Protein 1SE8 (pdb70)

Radius of gyration: 18.16 Å; Cα contacts (8 Å, |Δi|>4): 532; chains: 1; bounding box: 42×55×46 Å

Secondary structure (DSSP, 8-state):
---EEEEEEEESS--EEE--TT--EEEEEEEEEEE--EEEEEEEEEEESHHHHHHHHT---TT-EEEEEEEEEEEEE--EEEEEEEE---B-SSPPPP-B-TTS-B-----EEE---EE-S--EEEE-TT--EEEEEEEEEEEEEE-TTS-EEEEEEEEEEEEETHHHH-----TT-B---EEEEEE---EEEEEE-S---PPP-

Foldseek 3Di:
DKWKKKKKKFFQFFWDWDADPVGTKIKTWGWEFAPVVTDIAIAIEIEDDPLNVVQVVVRDGGQWIDIFMFTWDWDAVVNDIAIHTYGSHGTDPDRDDWDADPVRTIIYNIIDIDIKFWWAAQWDWDADPVGKIKIKTKGWGKDWDADPVRDIDIDIHIAIEIEIHPRRVCRPGGGGWIKFAGWHWDDDPDIYIHHHGPDMDTDDD

Organism: Deinococcus radiodurans (strain ATCC 13939 / DSM 20539 / JCM 16871 / CCUG 27074 / LMG 4051 / NBRC 15346 / NCIMB 9279 / VKM B-1422 / R1) (NCBI:txid243230)

Sequence (205 aa):
RGNHVYLIGALARDPELRYTGNGAVFEATVAGEDRVRNLPWYHRVSILGKPAEWQAERNLKGGDAVVVEGTLEYRQWEKRSAVNVKALREQLGTQPELIQDAGGGVRSGANEVLVLGNVTRDPEIRYTPAGDAVLSLSIAVNENYQDRQGQRQEKVHYIDATLWRDLAENKELRKGDPVIGRLVNEGWTRNSTRVEATRVEALAR

InterPro domains:
  IPR000424 Primosome PriB/single-strand DNA-binding [PF00436] (5-107)
  IPR000424 Primosome PriB/single-strand DNA-binding [PF00436] (129-230)
  IPR000424 Primosome PriB/single-strand DNA-binding [PS50935] (5-110)
  IPR000424 Primosome PriB/single-strand DNA-binding [PS50935] (129-232)
  IPR000424 Primosome PriB/single-strand DNA-binding [cd04496] (8-109)
  IPR000424 Primosome PriB/single-strand DNA-binding [cd04496] (132-231)
  IPR011344 Single-stranded DNA-binding protein [MF_00984] (129-235)
  IPR011344 Single-stranded DNA-binding protein [PTHR10302] (3-105)
  IPR011344 Single-stranded DNA-binding protein [TIGR00621] (3-110)
  IPR011344 Single-stranded DNA-binding protein [TIGR00621] (128-301)
  IPR012340 Nucleic acid-binding, OB-fold [G3DSA:2.40.50.140] (1-116)
  IPR012340 Nucleic acid-binding, OB-fold [G3DSA:2.40.50.140] (117-233)
  IPR012340 Nucleic acid-binding, OB-fold [SSF50249] (3-129)
  IPR012340 Nucleic acid-binding, OB-fold [SSF50249] (129-301)

Solvent-accessible surface area: 12648 Å² total

Structure (mmCIF, N/CA/C/O backbone):
data_1SE8
#
_entry.id   1SE8
#
_cell.length_a   91.347
_cell.length_b   63.476
_cell.length_c   54.907
_cell.angle_alpha   90.00
_cell.angle_beta   106.27
_cell.angle_gamma   90.00
#
_symmetry.space_group_name_H-M   'C 1 2 1'
#
loop_
_entity.id
_entity.type
_entity.pdbx_description
1 polymer 'Single-strand binding protein'
2 water water
#
loop_
_atom_site.group_PDB
_atom_site.id
_atom_site.type_symbol
_atom_site.label_atom_id
_atom_site.label_alt_id
_atom_site.label_comp_id
_atom_site.label_asym_id
_atom_site.label_entity_id
_atom_site.label_seq_id
_atom_site.pdbx_PDB_ins_code
_atom_site.Cartn_x
_atom_site.Cartn_y
_atom_site.Cartn_z
_atom_site.occupancy
_atom_site.B_iso_or_equiv
_atom_site.auth_seq_id
_atom_site.auth_comp_id
_atom_site.auth_asym_id
_atom_site.auth_atom_id
_atom_site.pdbx_PDB_model_num
ATOM 1 N N . ARG A 1 3 ? 1.177 44.907 33.459 1.00 27.66 3 ARG A N 1
ATOM 2 C CA . ARG A 1 3 ? 1.697 46.293 33.671 1.00 27.53 3 ARG A CA 1
ATOM 3 C C . ARG A 1 3 ? 2.185 46.909 32.360 1.00 26.69 3 ARG A C 1
ATOM 4 O O . ARG A 1 3 ? 2.665 46.205 31.464 1.00 27.49 3 ARG A O 1
ATOM 12 N N . GLY A 1 4 ? 2.070 48.227 32.257 1.00 25.20 4 GLY A N 1
ATOM 13 C CA . GLY A 1 4 ? 2.404 48.920 31.031 1.00 22.85 4 GLY A CA 1
ATOM 14 C C . GLY A 1 4 ? 1.160 49.171 30.215 1.00 21.10 4 GLY A C 1
ATOM 15 O O . GLY A 1 4 ? 0.273 48.312 30.136 1.00 21.92 4 GLY A O 1
ATOM 24 N N . ASN A 1 6 ? -0.525 50.914 26.518 1.00 10.23 6 ASN A N 1
ATOM 25 C CA . ASN A 1 6 ? -0.220 51.219 25.128 1.00 9.40 6 ASN A CA 1
ATOM 26 C C . ASN A 1 6 ? -1.504 51.508 24.346 1.00 9.05 6 ASN A C 1
ATOM 27 O O . ASN A 1 6 ? -2.152 50.587 23.847 1.00 9.36 6 ASN A O 1
ATOM 32 N N . HIS A 1 7 ? -1.882 52.782 24.267 1.00 8.68 7 HIS A N 1
ATOM 33 C CA . HIS A 1 7 ? -3.171 53.170 23.679 1.00 8.52 7 HIS A CA 1
ATOM 34 C C . HIS A 1 7 ? -3.041 54.358 22.763 1.00 8.87 7 HIS A C 1
ATOM 35 O O . HIS A 1 7 ? -2.409 55.352 23.111 1.00 7.86 7 HIS A O 1
ATOM 42 N N . VAL A 1 8 ? -3.645 54.246 21.579 1.00 9.20 8 VAL A N 1
ATOM 43 C CA . VAL A 1 8 ? -3.756 55.358 20.645 1.00 10.62 8 VAL A CA 1
ATOM 44 C C . VAL A 1 8 ? -5.212 55.506 20.220 1.00 10.11 8 VAL A C 1
ATOM 45 O O . VAL A 1 8 ? -5.855 54.521 19.883 1.00 10.95 8 VAL A O 1
ATOM 49 N N . TYR A 1 9 ? -5.726 56.734 20.257 1.00 9.39 9 TYR A N 1
ATOM 50 C CA . TYR A 1 9 ? -7.070 57.029 19.744 1.00 9.75 9 TYR A CA 1
ATOM 51 C C . TYR A 1 9 ? -6.966 58.093 18.665 1.00 9.75 9 TYR A C 1
ATOM 52 O O . TYR A 1 9 ? -6.372 59.150 18.884 1.00 9.32 9 TYR A O 1
ATOM 61 N N . LEU A 1 10 ? -7.519 57.797 17.493 1.00 9.29 10 LEU A N 1
ATOM 62 C CA . LEU A 1 10 ? -7.473 58.726 16.373 1.00 9.08 10 LEU A CA 1
ATOM 63 C C . LEU A 1 10 ? -8.863 58.918 15.831 1.00 8.64 10 LEU A C 1
ATOM 64 O O . LEU A 1 10 ? -9.626 57.969 15.730 1.00 8.76 10 LEU A O 1
ATOM 69 N N . ILE A 1 11 ? -9.206 60.162 15.535 1.00 8.08 11 ILE A N 1
ATOM 70 C CA . ILE A 1 11 ? -10.345 60.445 14.659 1.00 8.60 11 ILE A CA 1
ATOM 71 C C . ILE A 1 11 ? -9.782 61.250 13.500 1.00 8.57 11 ILE A C 1
ATOM 72 O O . ILE A 1 11 ? -9.216 62.314 13.698 1.00 9.09 11 ILE A O 1
ATOM 77 N N . GLY A 1 12 ? -9.914 60.719 12.298 1.00 9.21 12 GLY A N 1
ATOM 78 C CA . GLY A 1 12 ? -9.353 61.353 11.118 1.00 9.03 12 GLY A CA 1
ATOM 79 C C . GLY A 1 12 ? -10.054 60.857 9.877 1.00 10.23 12 GLY A C 1
ATOM 80 O O . GLY A 1 12 ? -10.946 60.004 9.959 1.00 10.04 12 GLY A O 1
ATOM 81 N N . ALA A 1 13 ? -9.652 61.397 8.727 1.00 10.08 13 ALA A N 1
ATOM 82 C CA . ALA A 1 13 ? -10.137 60.914 7.429 1.00 10.70 13 ALA A CA 1
ATOM 83 C C . ALA A 1 13 ? -9.188 59.876 6.869 1.00 11.17 13 ALA A C 1
ATOM 84 O O . ALA A 1 13 ? -7.982 59.932 7.107 1.00 11.67 13 ALA A O 1
ATOM 86 N N . LEU A 1 14 ? -9.725 58.912 6.135 1.00 11.82 14 LEU A N 1
ATOM 87 C CA . LEU A 1 14 ? -8.873 58.043 5.348 1.00 12.92 14 LEU A CA 1
ATOM 88 C C . LEU A 1 14 ? -8.298 58.878 4.210 1.00 13.58 14 LEU A C 1
ATOM 89 O O . LEU A 1 14 ? -9.048 59.499 3.436 1.00 13.99 14 LEU A O 1
ATOM 94 N N . ALA A 1 15 ? -6.970 58.941 4.140 1.00 14.51 15 ALA A N 1
ATOM 95 C CA . ALA A 1 15 ? -6.295 59.885 3.252 1.00 15.29 15 ALA A CA 1
ATOM 96 C C . ALA A 1 15 ? -6.476 59.485 1.786 1.00 16.13 15 ALA A C 1
ATOM 97 O O . ALA A 1 15 ? -6.464 60.336 0.896 1.00 15.82 15 ALA A O 1
ATOM 99 N N . ARG A 1 16 ? -6.636 58.181 1.567 1.00 16.98 16 ARG A N 1
ATOM 100 C CA . ARG A 1 16 ? -7.011 57.610 0.277 1.00 18.52 16 ARG A CA 1
ATOM 101 C C . ARG A 1 16 ? -7.616 56.227 0.520 1.00 18.51 16 ARG A C 1
ATOM 102 O O . ARG A 1 16 ? -7.706 55.778 1.667 1.00 18.18 16 ARG A O 1
ATOM 110 N N . ASP A 1 17 ? -8.045 55.556 -0.548 1.00 18.45 17 ASP A N 1
ATOM 111 C CA . ASP A 1 17 ? -8.625 54.226 -0.408 1.00 18.91 17 ASP A CA 1
ATOM 112 C C . ASP A 1 17 ? -7.648 53.300 0.318 1.00 19.00 17 ASP A C 1
ATOM 113 O O . ASP A 1 17 ? -6.468 53.237 -0.041 1.00 18.99 17 ASP A O 1
ATOM 118 N N . PRO A 1 18 ? -8.123 52.610 1.357 1.00 18.93 18 PRO A N 1
ATOM 119 C CA . PRO A 1 18 ? -7.312 51.590 2.029 1.00 19.18 18 PRO A CA 1
ATOM 120 C C . PRO A 1 18 ? -7.037 50.404 1.120 1.00 19.48 18 PRO A C 1
ATOM 121 O O . PRO A 1 18 ? -7.697 50.241 0.092 1.00 19.23 18 PRO A O 1
ATOM 125 N N . GLU A 1 19 ? -6.084 49.571 1.510 1.00 19.66 19 GLU A N 1
ATOM 126 C CA . GLU A 1 19 ? -5.729 48.410 0.718 1.00 19.97 19 GLU A CA 1
ATOM 127 C C . GLU A 1 19 ? -5.763 47.156 1.559 1.00 19.54 19 GLU A C 1
ATOM 128 O O . GLU A 1 19 ? -5.271 47.143 2.691 1.00 19.17 19 GLU A O 1
ATOM 134 N N . LEU A 1 20 ? -6.341 46.097 0.997 1.00 19.03 20 LEU A N 1
ATOM 135 C CA . LEU A 1 20 ? -6.175 44.769 1.553 1.00 18.90 20 LEU A CA 1
ATOM 136 C C . LEU A 1 20 ? -5.157 43.990 0.725 1.00 19.11 20 LEU A C 1
ATOM 137 O O . LEU A 1 20 ? -5.337 43.813 -0.480 1.00 18.85 20 LEU A O 1
ATOM 142 N N . ARG A 1 21 ? -4.083 43.551 1.382 1.00 19.23 21 ARG A N 1
ATOM 143 C CA . ARG A 1 21 ? -3.070 42.706 0.756 1.00 19.60 21 ARG A CA 1
ATOM 144 C C . ARG A 1 21 ? -2.703 41.554 1.683 1.00 19.93 21 ARG A C 1
ATOM 145 O O . ARG A 1 21 ? -3.347 41.346 2.716 1.00 19.53 21 ARG A O 1
ATOM 153 N N . TYR A 1 22 ? -1.674 40.804 1.299 1.00 20.14 22 TYR A N 1
ATOM 154 C CA . TYR A 1 22 ? -1.216 39.658 2.071 1.00 20.83 22 TYR A CA 1
ATOM 155 C C . TYR A 1 22 ? 0.297 39.680 2.253 1.00 21.46 22 TYR A C 1
ATOM 156 O O . TYR A 1 22 ? 1.027 40.256 1.433 1.00 21.46 22 TYR A O 1
ATOM 165 N N . THR A 1 23 ? 0.758 39.078 3.348 1.00 22.13 23 THR A N 1
ATOM 166 C CA . THR A 1 23 ? 2.182 38.865 3.580 1.00 23.14 23 THR A CA 1
ATOM 167 C C . THR A 1 23 ? 2.671 37.697 2.735 1.00 23.65 23 THR A C 1
ATOM 168 O O . THR A 1 23 ? 1.867 36.956 2.163 1.00 23.55 23 THR A O 1
ATOM 172 N N . GLY A 1 24 ? 3.991 37.520 2.681 1.00 24.42 24 GLY A N 1
ATOM 173 C CA . GLY A 1 24 ? 4.589 36.368 2.024 1.00 25.56 24 GLY A CA 1
ATOM 174 C C . GLY A 1 24 ? 4.112 35.047 2.602 1.00 26.42 24 GLY A C 1
ATOM 175 O O . GLY A 1 24 ? 4.127 34.022 1.914 1.00 26.76 24 GLY A O 1
ATOM 176 N N . ASN A 1 25 ? 3.684 35.080 3.866 1.00 27.07 25 ASN A N 1
ATOM 177 C CA . ASN A 1 25 ? 3.185 33.895 4.567 1.00 27.79 25 ASN A CA 1
ATOM 178 C C . ASN A 1 25 ? 1.680 33.664 4.387 1.00 27.32 25 ASN A C 1
ATOM 179 O O . ASN A 1 25 ? 1.128 32.690 4.909 1.00 27.33 25 ASN A O 1
ATOM 184 N N . GLY A 1 26 ? 1.027 34.561 3.649 1.00 26.66 26 GLY A N 1
ATOM 185 C CA . GLY A 1 26 ? -0.390 34.434 3.343 1.00 25.89 26 GLY A CA 1
ATOM 186 C C . GLY A 1 26 ? -1.326 35.118 4.329 1.00 25.55 26 GLY A C 1
ATOM 187 O O . GLY A 1 26 ? -2.544 35.022 4.189 1.00 25.30 26 GLY A O 1
ATOM 196 N N . ALA A 1 28 ? -3.437 38.057 5.925 1.00 22.83 28 ALA A N 1
ATOM 197 C CA . ALA A 1 28 ? -4.103 39.279 5.459 1.00 21.86 28 ALA A CA 1
ATOM 198 C C . ALA A 1 28 ? -3.615 40.507 6.202 1.00 21.09 28 ALA A C 1
ATOM 199 O O . ALA A 1 28 ? -3.460 40.485 7.416 1.00 20.77 28 ALA A O 1
ATOM 201 N N . VAL A 1 29 ? -3.363 41.579 5.455 1.00 19.94 29 VAL A N 1
ATOM 202 C CA . VAL A 1 29 ? -2.990 42.857 6.045 1.00 18.99 29 VAL A CA 1
ATOM 203 C C . VAL A 1 29 ? -3.808 43.968 5.404 1.00 18.32 29 VAL A C 1
ATOM 204 O O . VAL A 1 29 ? -3.733 44.191 4.187 1.00 17.66 29 VAL A O 1
ATOM 208 N N . PHE A 1 30 ? -4.609 44.636 6.231 1.00 17.07 30 PHE A N 1
ATOM 209 C CA . PHE A 1 30 ? -5.377 45.798 5.821 1.00 16.31 30 PHE A CA 1
ATOM 210 C C . PHE A 1 30 ? -4.604 47.053 6.242 1.00 16.50 30 PHE A C 1
ATOM 211 O O . PHE A 1 30 ? -4.189 47.181 7.405 1.00 15.53 30 PHE A O 1
ATOM 219 N N . GLU A 1 31 ? -4.362 47.945 5.281 1.00 16.17 31 GLU A N 1
ATOM 220 C CA . GLU A 1 31 ? -3.593 49.159 5.535 1.00 17.31 31 GLU A CA 1
ATOM 221 C C . GLU A 1 31 ? -4.349 50.391 5.087 1.00 16.76 31 GLU A C 1
ATOM 222 O O . GLU A 1 31 ? -4.821 50.468 3.948 1.00 16.60 31 GLU A O 1
ATOM 228 N N . ALA A 1 32 ? -4.474 51.350 5.998 1.00 16.61 32 ALA A N 1
ATOM 229 C CA . ALA A 1 32 ? -5.128 52.617 5.707 1.00 16.09 32 ALA A CA 1
ATOM 230 C C . ALA A 1 32 ? -4.312 53.764 6.289 1.00 16.06 32 ALA A C 1
ATOM 231 O O . ALA A 1 32 ? -3.632 53.600 7.297 1.00 17.37 32 ALA A O 1
ATOM 233 N N . THR A 1 33 ? -4.364 54.920 5.655 1.00 15.07 33 THR A N 1
ATOM 234 C CA . THR A 1 33 ? -3.755 56.099 6.245 1.00 14.37 33 THR A CA 1
ATOM 235 C C . THR A 1 33 ? -4.837 56.983 6.819 1.00 13.95 33 THR A C 1
ATOM 236 O O . THR A 1 33 ? -5.748 57.393 6.115 1.00 14.31 33 THR A O 1
ATOM 240 N N . VAL A 1 34 ? -4.745 57.247 8.115 1.00 12.53 34 VAL A N 1
ATOM 241 C CA . VAL A 1 34 ? -5.711 58.118 8.784 1.00 11.24 34 VAL A CA 1
ATOM 242 C C . VAL A 1 34 ? -5.049 59.474 8.994 1.00 11.10 34 VAL A C 1
ATOM 243 O O . VAL A 1 34 ? -3.927 59.549 9.472 1.00 11.68 34 VAL A O 1
ATOM 247 N N . ALA A 1 35 ? -5.758 60.543 8.647 1.00 10.86 35 ALA A N 1
ATOM 248 C CA . ALA A 1 35 ? -5.151 61.857 8.576 1.00 10.72 35 ALA A CA 1
ATOM 249 C C . ALA A 1 35 ? -6.038 62.944 9.128 1.00 11.20 35 ALA A C 1
ATOM 250 O O . ALA A 1 35 ? -7.236 62.977 8.875 1.00 10.15 35 ALA A O 1
ATOM 252 N N . GLY A 1 36 ? -5.431 63.849 9.872 1.00 11.49 36 GLY A N 1
ATOM 253 C CA . GLY A 1 36 ? -6.178 64.912 10.495 1.00 13.26 36 GLY A CA 1
ATOM 254 C C . GLY A 1 36 ? -5.325 66.102 10.817 1.00 15.00 36 GLY A C 1
ATOM 255 O O . GLY A 1 36 ? -4.125 66.112 10.547 1.00 14.28 36 GLY A O 1
ATOM 256 N N . GLU A 1 37 ? -5.975 67.130 11.348 1.00 16.71 37 GLU A N 1
ATOM 257 C CA . GLU A 1 37 ? -5.303 68.193 12.052 1.00 19.19 37 GLU A CA 1
ATOM 258 C C . GLU A 1 37 ? -6.171 68.590 13.237 1.00 21.18 37 GLU A C 1
ATOM 259 O O . GLU A 1 37 ? -7.393 68.716 13.112 1.00 20.90 37 GLU A O 1
ATOM 265 N N . ASP A 1 38 ? -5.546 68.744 14.387 1.00 23.76 38 ASP A N 1
ATOM 266 C CA . ASP A 1 38 ? -6.262 69.194 15.580 1.00 26.63 38 ASP A CA 1
ATOM 267 C C . ASP A 1 38 ? -5.819 70.601 15.972 1.00 28.45 38 ASP A C 1
ATOM 268 O O . ASP A 1 38 ? -4.650 70.974 15.776 1.00 28.57 38 ASP A O 1
ATOM 273 N N . ARG A 1 39 ? -6.760 71.386 16.496 1.00 30.65 39 ARG A N 1
ATOM 274 C CA . ARG A 1 39 ? -6.432 72.685 17.086 1.00 32.70 39 ARG A CA 1
ATOM 275 C C . ARG A 1 39 ? -5.802 72.477 18.462 1.00 33.57 39 ARG A C 1
ATOM 276 O O . ARG A 1 39 ? -6.499 72.200 19.440 1.00 34.06 39 ARG A O 1
ATOM 284 N N . VAL A 1 40 ? -4.472 72.549 18.508 1.00 34.63 40 VAL A N 1
ATOM 285 C CA . VAL A 1 40 ? -3.704 72.390 19.747 1.00 35.45 40 VAL A CA 1
ATOM 286 C C . VAL A 1 40 ? -2.244 72.760 19.506 1.00 35.73 40 VAL A C 1
ATOM 287 O O . VAL A 1 40 ? -1.844 73.044 18.371 1.00 35.90 40 VAL A O 1
ATOM 291 N N . ARG A 1 48 ? -1.671 76.434 16.594 1.00 31.62 48 ARG A N 1
ATOM 292 C CA . ARG A 1 48 ? -1.765 76.245 15.147 1.00 31.60 48 ARG A CA 1
ATOM 293 C C . ARG A 1 48 ? -2.482 74.941 14.800 1.00 31.05 48 ARG A C 1
ATOM 294 O O . ARG A 1 48 ? -2.618 74.050 15.645 1.00 31.15 48 ARG A O 1
ATOM 302 N N . ASN A 1 49 ? -2.946 74.844 13.553 1.00 30.27 49 ASN A N 1
ATOM 303 C CA . ASN A 1 49 ? -3.495 73.604 13.015 1.00 29.42 49 ASN A CA 1
ATOM 304 C C . ASN A 1 49 ? -2.380 72.683 12.529 1.00 28.39 49 ASN A C 1
ATOM 305 O O . ASN A 1 49 ? -1.812 72.896 11.456 1.00 28.64 49 ASN A O 1
ATOM 310 N N . LEU A 1 50 ? -2.076 71.657 13.318 1.00 26.98 50 LEU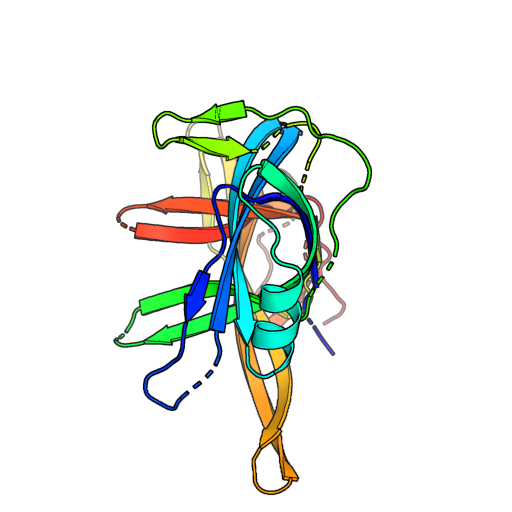 A N 1
ATOM 311 C CA . LEU A 1 50 ? -0.958 70.767 13.027 1.00 25.58 50 LEU A CA 1
ATOM 312 C C . LEU A 1 50 ? -1.447 69.470 12.381 1.00 23.59 50 LEU A C 1
ATOM 313 O O . LEU A 1 50 ? -2.203 68.718 13.001 1.00 23.47 50 LEU A O 1
ATOM 318 N N . PRO A 1 51 ? -1.031 69.223 11.136 1.00 21.50 51 PRO A N 1
ATOM 319 C CA . PRO A 1 51 ? -1.472 68.038 10.396 1.00 19.56 51 PRO A CA 1
ATOM 320 C C . PRO A 1 51 ? -0.727 66.785 10.816 1.00 17.68 51 PRO A C 1
ATOM 321 O O . PRO A 1 51 ? 0.432 66.857 11.247 1.00 17.43 51 PRO A O 1
ATOM 325 N N . TRP A 1 52 ? -1.396 65.645 10.694 1.00 15.53 52 TRP A N 1
ATOM 326 C CA . TRP A 1 52 ? -0.766 64.347 10.897 1.00 13.85 52 TRP A CA 1
ATOM 327 C C . TRP A 1 52 ? -1.368 63.328 9.959 1.00 13.50 52 TRP A C 1
ATOM 328 O O . TRP A 1 52 ? -2.533 63.428 9.586 1.00 12.59 52 TRP A O 1
ATOM 339 N N . TYR A 1 53 ? -0.553 62.348 9.590 1.00 12.79 53 TYR A N 1
ATOM 340 C CA . TYR A 1 53 ? -0.952 61.255 8.723 1.00 13.22 53 TYR A CA 1
ATOM 341 C C . TYR A 1 53 ? -0.288 60.004 9.286 1.00 13.32 53 TYR A C 1
ATOM 342 O O . TYR A 1 53 ? 0.951 59.939 9.383 1.00 13.98 53 TYR A O 1
ATOM 351 N N . HIS A 1 54 ? -1.092 59.022 9.668 1.00 13.30 54 HIS A N 1
ATOM 352 C CA . HIS A 1 54 ? -0.560 57.788 10.248 1.00 13.35 54 HIS A CA 1
ATOM 353 C C . HIS A 1 54 ? -1.090 56.566 9.557 1.00 14.03 54 HIS A C 1
ATOM 354 O O . HIS A 1 54 ? -2.283 56.435 9.345 1.00 13.52 54 HIS A O 1
ATOM 361 N N . ARG A 1 55 ? -0.180 55.664 9.210 1.00 15.87 55 ARG A N 1
ATOM 362 C CA . ARG A 1 55 ? -0.549 54.379 8.643 1.00 17.17 55 ARG A CA 1
ATOM 363 C C . ARG A 1 55 ? -1.092 53.492 9.751 1.00 17.01 55 ARG A C 1
ATOM 364 O O . ARG A 1 55 ? -0.469 53.348 10.809 1.00 17.69 55 ARG A O 1
ATOM 372 N N . VAL A 1 56 ? -2.263 52.914 9.522 1.00 16.30 56 VAL A N 1
ATOM 373 C CA . VAL A 1 56 ? -2.870 52.014 10.501 1.00 16.20 56 VAL A CA 1
ATOM 374 C C . VAL A 1 56 ? -2.994 50.648 9.852 1.00 16.41 56 VAL A C 1
ATOM 375 O O . VAL A 1 56 ? -3.404 50.547 8.691 1.00 16.50 56 VAL A O 1
ATOM 379 N N . SER A 1 57 ? -2.610 49.608 10.581 1.00 15.59 57 SER A N 1
ATOM 380 C CA . SER A 1 57 ? -2.660 48.252 10.047 1.00 16.20 57 SER A CA 1
ATOM 381 C C . SER A 1 57 ? -3.551 47.368 10.897 1.00 15.77 57 SER A C 1
ATOM 382 O O . SER A 1 57 ? -3.592 47.498 12.125 1.00 15.51 57 SER A O 1
ATOM 385 N N . ILE A 1 58 ? -4.273 46.483 10.225 1.00 15.48 58 ILE A N 1
ATOM 386 C CA . ILE A 1 58 ? -5.035 45.424 10.858 1.00 16.23 58 ILE A CA 1
ATOM 387 C C . ILE A 1 58 ? -4.603 44.102 10.209 1.00 16.94 58 ILE A C 1
ATOM 388 O O . ILE A 1 58 ? -4.419 44.035 8.984 1.00 16.82 58 ILE A O 1
ATOM 393 N N . LEU A 1 59 ? -4.434 43.063 11.026 1.00 17.95 59 LEU A N 1
ATOM 394 C CA . LEU A 1 59 ? -3.906 41.780 10.550 1.00 19.14 59 LEU A CA 1
ATOM 395 C C . LEU A 1 59 ? -4.893 40.626 10.696 1.00 19.24 59 LEU A C 1
ATOM 396 O O . LEU A 1 59 ? -5.734 40.622 11.596 1.00 19.45 59 LEU A O 1
ATOM 401 N N . GLY A 1 60 ? -4.774 39.646 9.802 1.00 19.32 60 GLY A N 1
ATOM 402 C CA . GLY A 1 60 ? -5.516 38.402 9.914 1.00 19.40 60 GLY A CA 1
ATOM 403 C C . GLY A 1 60 ? -6.962 38.530 9.487 1.00 19.59 60 GLY A C 1
ATOM 404 O O . GLY A 1 60 ? -7.294 39.357 8.645 1.00 19.42 60 GLY A O 1
ATOM 405 N N . LYS A 1 61 ? -7.827 37.701 10.071 1.00 19.51 61 LYS A N 1
ATOM 406 C CA . LYS A 1 61 ? -9.254 37.735 9.754 1.00 19.79 61 LYS A CA 1
ATOM 407 C C . LYS A 1 61 ? -9.909 39.116 9.953 1.00 19.56 61 LYS A C 1
ATOM 408 O O . LYS A 1 61 ? -10.698 39.539 9.104 1.00 19.62 61 LYS A O 1
ATOM 414 N N . PRO A 1 62 ? -9.600 39.814 11.059 1.00 19.37 62 PRO A N 1
ATOM 415 C CA . PRO A 1 62 ? -10.064 41.199 11.242 1.00 19.07 62 PRO A CA 1
ATOM 416 C C . PRO A 1 62 ? -9.751 42.118 10.054 1.00 18.71 62 PRO A C 1
ATOM 417 O O . PRO A 1 62 ? -10.553 43.008 9.757 1.00 18.65 62 PRO A O 1
ATOM 421 N N . ALA A 1 63 ? -8.620 41.894 9.383 1.00 18.42 63 ALA A N 1
ATOM 422 C CA . ALA A 1 63 ? -8.267 42.671 8.191 1.00 18.48 63 ALA A CA 1
ATOM 423 C C . ALA A 1 63 ? -9.284 42.430 7.081 1.00 18.62 63 ALA A C 1
ATOM 424 O O . ALA A 1 63 ? -9.755 43.371 6.436 1.00 18.44 63 ALA A O 1
ATOM 426 N N . GLU A 1 64 ? -9.627 41.162 6.872 1.00 18.95 64 GLU A N 1
ATOM 427 C CA . GLU A 1 64 ? -10.633 40.792 5.879 1.00 19.64 64 GLU A CA 1
ATOM 428 C C . GLU A 1 64 ? -12.005 41.361 6.237 1.00 19.81 64 GLU A C 1
ATOM 429 O O . GLU A 1 64 ? -12.691 41.907 5.376 1.00 19.76 64 GLU A O 1
ATOM 435 N N . TRP A 1 65 ? -12.383 41.250 7.515 1.00 20.37 65 TRP A N 1
ATOM 436 C CA . TRP A 1 65 ? -13.645 41.806 8.016 1.00 21.11 65 TRP A CA 1
ATOM 437 C C . TRP A 1 65 ? -13.738 43.316 7.776 1.00 20.53 65 TRP A C 1
ATOM 438 O O . TRP A 1 65 ? -14.772 43.815 7.331 1.00 20.27 65 TRP A O 1
ATOM 449 N N . GLN A 1 66 ? -12.654 44.040 8.063 1.00 20.17 66 GLN A N 1
ATOM 450 C CA . GLN A 1 66 ? -12.624 45.481 7.835 1.00 19.78 66 GLN A CA 1
ATOM 451 C C . GLN A 1 66 ? -12.737 45.816 6.351 1.00 20.17 66 GLN A C 1
ATOM 452 O O . GLN A 1 66 ? -13.502 46.703 5.962 1.00 20.02 66 GLN A O 1
ATOM 458 N N . ALA A 1 67 ? -11.972 45.104 5.528 1.00 20.05 67 ALA A N 1
ATOM 459 C CA . ALA A 1 67 ? -11.990 45.317 4.083 1.00 20.53 67 ALA A CA 1
ATOM 460 C C . ALA A 1 67 ? -13.410 45.196 3.536 1.00 20.98 67 ALA A C 1
ATOM 461 O O . ALA A 1 67 ? -13.792 45.936 2.631 1.00 20.70 67 ALA A O 1
ATOM 463 N N . GLU A 1 68 ? -14.194 44.291 4.130 1.00 21.79 68 GLU A N 1
ATOM 464 C CA . GLU A 1 68 ? -15.580 44.053 3.727 1.00 23.07 68 GLU A CA 1
ATOM 465 C C . GLU A 1 68 ? -16.484 45.264 3.966 1.00 23.17 68 GLU A C 1
ATOM 466 O O . GLU A 1 68 ? -17.478 45.449 3.263 1.00 22.87 68 GLU A O 1
ATOM 472 N N . ARG A 1 69 ? -16.121 46.091 4.945 1.00 23.21 69 ARG A N 1
ATOM 473 C CA . ARG A 1 69 ? -16.850 47.327 5.232 1.00 23.68 69 ARG A CA 1
ATOM 474 C C . ARG A 1 69 ? -16.676 48.369 4.119 1.00 23.40 69 ARG A C 1
ATOM 475 O O . ARG A 1 69 ? -17.422 49.349 4.056 1.00 23.67 69 ARG A O 1
ATOM 483 N N . ASN A 1 70 ? -15.679 48.145 3.260 1.00 23.02 70 ASN A N 1
ATOM 484 C CA . ASN A 1 70 ? -15.463 48.928 2.034 1.00 23.12 70 ASN A CA 1
ATOM 485 C C . ASN A 1 70 ? -15.372 50.450 2.217 1.00 22.54 70 ASN A C 1
ATOM 486 O O . ASN A 1 70 ? -15.845 51.218 1.368 1.00 22.55 70 ASN A O 1
ATOM 491 N N . LEU A 1 71 ? -14.733 50.883 3.301 1.00 21.60 71 LEU A N 1
ATOM 492 C CA . LEU A 1 71 ? -14.484 52.306 3.511 1.00 20.85 71 LEU A CA 1
ATOM 493 C C . LEU A 1 71 ? -13.551 52.847 2.436 1.00 20.56 71 LEU A C 1
ATOM 494 O O . LEU A 1 71 ? -12.707 52.120 1.903 1.00 20.65 71 LEU A O 1
ATOM 499 N N . LYS A 1 72 ? -13.731 54.117 2.096 1.00 20.00 72 LYS A N 1
ATOM 500 C CA . LYS A 1 72 ? -13.000 54.728 0.991 1.00 19.28 72 LYS A CA 1
ATOM 501 C C . LYS A 1 72 ? -12.290 55.974 1.466 1.00 18.46 72 LYS A C 1
ATOM 502 O O . LYS A 1 72 ? -12.594 56.495 2.542 1.00 17.37 72 LYS A O 1
ATOM 508 N N . GLY A 1 73 ? -11.347 56.458 0.656 1.00 17.40 73 GLY A N 1
ATOM 509 C CA . GLY A 1 73 ? -10.703 57.733 0.906 1.00 16.56 73 GLY A CA 1
ATOM 510 C C . GLY A 1 73 ? -11.727 58.838 1.093 1.00 16.17 73 GLY A C 1
ATOM 511 O O . GLY A 1 73 ? -12.704 58.926 0.337 1.00 15.53 73 GLY A O 1
ATOM 512 N N . GLY A 1 74 ? -11.506 59.676 2.098 1.00 15.30 74 GLY A N 1
ATOM 513 C CA . GLY A 1 74 ? -12.436 60.744 2.420 1.00 15.26 74 GLY A CA 1
ATOM 514 C C . GLY A 1 74 ? -13.397 60.404 3.547 1.00 14.78 74 GLY A C 1
ATOM 515 O O . GLY A 1 74 ? -14.003 61.301 4.133 1.00 14.36 74 GLY A O 1
ATOM 516 N N . ASP A 1 75 ? -13.558 59.109 3.835 1.00 14.58 75 ASP A N 1
ATOM 517 C CA . ASP A 1 75 ? -14.408 58.677 4.948 1.00 14.46 75 ASP A CA 1
ATOM 518 C C . ASP A 1 75 ? -13.734 59.021 6.267 1.00 14.27 75 ASP A C 1
ATOM 519 O O . ASP A 1 75 ? -12.525 58.849 6.407 1.00 13.87 75 ASP A O 1
ATOM 524 N N . ALA A 1 76 ? -14.513 59.533 7.220 1.00 13.71 76 ALA A N 1
ATOM 525 C CA . ALA A 1 76 ? -14.006 59.820 8.553 1.00 13.18 76 ALA A CA 1
ATOM 526 C C . ALA A 1 76 ? -14.187 58.587 9.419 1.00 12.88 76 ALA A C 1
ATOM 527 O O . ALA A 1 76 ? -15.221 57.907 9.346 1.00 12.14 76 ALA A O 1
ATOM 529 N N . VAL A 1 77 ? -13.179 58.297 10.234 1.00 12.62 77 VAL A N 1
ATOM 530 C CA . VAL A 1 77 ? -13.202 57.111 11.081 1.00 12.79 77 VAL A CA 1
ATOM 531 C C . VAL A 1 77 ? -12.735 57.435 12.479 1.00 13.28 77 VAL A C 1
ATOM 532 O O . VAL A 1 77 ? -11.991 58.397 12.694 1.00 12.45 77 VAL A O 1
ATOM 536 N N . VAL A 1 78 ? -13.181 56.632 13.440 1.00 13.41 78 VAL A N 1
ATOM 537 C CA . VAL A 1 78 ? -12.512 56.566 14.726 1.00 13.70 78 VAL A CA 1
ATOM 538 C C . VAL A 1 78 ? -11.754 55.249 14.821 1.00 13.66 78 VAL A C 1
ATOM 539 O O . VAL A 1 78 ? -12.262 54.194 14.421 1.00 13.23 78 VAL A O 1
ATOM 543 N N . VAL A 1 79 ? -10.525 55.323 15.327 1.00 13.59 79 VAL A N 1
ATOM 544 C CA . VAL A 1 79 ? -9.664 54.145 15.433 1.00 14.16 79 VAL A CA 1
ATOM 545 C C . VAL A 1 79 ? -9.119 54.081 16.838 1.00 13.23 79 VAL A C 1
ATOM 546 O O . VAL A 1 79 ? -8.596 55.078 17.360 1.00 13.00 79 VAL A O 1
ATOM 550 N N . GLU A 1 80 ? -9.272 52.920 17.471 1.00 12.79 80 GLU A N 1
ATOM 551 C CA . GLU A 1 80 ? -8.578 52.640 18.708 1.00 12.92 80 GLU A CA 1
ATOM 552 C C . GLU A 1 80 ? -7.463 51.632 18.376 1.00 12.51 80 GLU A C 1
ATOM 553 O O . GLU A 1 80 ? -7.697 50.638 17.698 1.00 12.95 80 GLU A O 1
ATOM 559 N N . GLY A 1 81 ? -6.257 51.913 18.828 1.00 11.80 81 GLY A N 1
ATOM 560 C CA . GLY A 1 81 ? -5.123 51.097 18.440 1.00 11.99 81 GLY A CA 1
ATOM 561 C C . GLY A 1 81 ? -4.030 51.056 19.467 1.00 11.19 81 GLY A C 1
ATOM 562 O O . GLY A 1 81 ? -4.210 51.526 20.595 1.00 10.82 81 GLY A O 1
ATOM 563 N N . THR A 1 82 ? -2.913 50.454 19.075 1.00 11.34 82 THR A N 1
ATOM 564 C CA . THR A 1 82 ? -1.721 50.374 19.922 1.00 11.01 82 THR A CA 1
ATOM 565 C C . THR A 1 82 ? -0.531 50.768 19.060 1.00 11.08 82 THR A C 1
ATOM 566 O O . THR A 1 82 ? -0.596 50.704 17.823 1.00 10.40 82 THR A O 1
ATOM 570 N N . LEU A 1 83 ? 0.552 51.180 19.703 1.00 10.75 83 LEU A N 1
ATOM 571 C CA . LEU A 1 83 ? 1.789 51.434 18.977 1.00 11.53 83 LEU A CA 1
ATOM 572 C C . LEU A 1 83 ? 2.578 50.140 18.845 1.00 12.91 83 LEU A C 1
ATOM 573 O O . LEU A 1 83 ? 2.825 49.453 19.836 1.00 13.37 83 LEU A O 1
ATOM 578 N N . GLU A 1 84 ? 2.946 49.808 17.608 1.00 13.42 84 GLU A N 1
ATOM 579 C CA . GLU A 1 84 ? 3.666 48.577 17.317 1.00 15.72 84 GLU A CA 1
ATOM 580 C C . GLU A 1 84 ? 5.068 48.910 16.851 1.00 15.63 84 GLU A C 1
ATOM 581 O O . GLU A 1 84 ? 5.244 49.604 15.853 1.00 15.64 84 GLU A O 1
ATOM 587 N N . TYR A 1 85 ? 6.058 48.395 17.573 1.00 15.88 85 TYR A N 1
ATOM 588 C CA . TYR A 1 85 ? 7.463 48.561 17.214 1.00 16.25 85 TYR A CA 1
ATOM 589 C C . TYR A 1 85 ? 7.934 47.402 16.344 1.00 17.01 85 TYR A C 1
ATOM 590 O O . TYR A 1 85 ? 7.700 46.240 16.675 1.00 16.35 85 TYR A O 1
ATOM 599 N N . ARG A 1 86 ? 8.605 47.720 15.240 1.00 18.07 86 ARG A N 1
ATOM 600 C CA . ARG A 1 86 ? 9.235 46.687 14.417 1.00 20.21 86 ARG A CA 1
ATOM 601 C C . ARG A 1 86 ? 10.690 47.027 14.106 1.00 20.68 86 ARG A C 1
ATOM 602 O O . ARG A 1 86 ? 11.059 48.199 13.983 1.00 19.98 86 ARG A O 1
ATOM 610 N N . GLN A 1 87 ? 11.508 45.985 14.003 1.00 22.01 87 GLN A N 1
ATOM 611 C CA . GLN A 1 87 ? 12.948 46.128 13.879 1.00 23.32 87 GLN A CA 1
ATOM 612 C C . GLN A 1 87 ? 13.448 45.183 12.792 1.00 23.98 87 GLN A C 1
ATOM 613 O O . GLN A 1 87 ? 13.028 44.023 12.734 1.00 24.15 87 GLN A O 1
ATOM 619 N N . TRP A 1 88 ? 14.331 45.687 11.929 1.00 24.63 88 TRP A N 1
ATOM 620 C CA . TRP A 1 88 ? 14.917 44.879 10.852 1.00 25.53 88 TRP A CA 1
ATOM 621 C C . TRP A 1 88 ? 16.340 45.334 10.518 1.00 26.16 88 TRP A C 1
ATOM 622 O O . TRP A 1 88 ? 16.841 46.299 11.092 1.00 26.34 88 TRP A O 1
ATOM 633 N N . GLU A 1 89 ? 16.981 44.636 9.582 1.00 27.39 89 GLU A N 1
ATOM 634 C CA . GLU A 1 89 ? 18.367 44.928 9.205 1.00 28.14 89 GLU A CA 1
ATOM 635 C C . GLU A 1 89 ? 18.456 45.610 7.839 1.00 27.78 89 GLU A C 1
ATOM 636 O O . GLU A 1 89 ? 17.755 45.233 6.901 1.00 27.40 89 GLU A O 1
ATOM 642 N N . LYS A 1 95 ? 21.051 48.161 12.202 1.00 30.74 95 LYS A N 1
ATOM 643 C CA . LYS A 1 95 ? 19.622 47.840 12.170 1.00 30.36 95 LYS A CA 1
ATOM 644 C C . LYS A 1 95 ? 18.759 49.085 11.945 1.00 29.39 95 LYS A C 1
ATOM 645 O O . LYS A 1 95 ? 19.220 50.217 12.126 1.00 29.61 95 LYS A O 1
ATOM 651 N N . ARG A 1 96 ? 17.511 48.862 11.533 1.00 28.20 96 ARG A N 1
ATOM 652 C CA . ARG A 1 96 ? 16.526 49.941 11.384 1.00 26.91 96 ARG A CA 1
ATOM 653 C C . ARG A 1 96 ? 15.250 49.567 12.134 1.00 25.38 96 ARG A C 1
ATOM 654 O O . ARG A 1 96 ? 14.983 48.387 12.377 1.00 25.19 96 ARG A O 1
ATOM 662 N N . SER A 1 97 ? 14.452 50.569 12.474 1.00 23.59 97 SER A N 1
ATOM 663 C CA . SER A 1 97 ? 13.219 50.330 13.221 1.00 22.25 97 SER A CA 1
ATOM 664 C C . SER A 1 97 ? 12.135 51.329 12.852 1.00 20.85 97 SER A C 1
ATOM 665 O O . SER A 1 97 ? 12.420 52.383 12.276 1.00 20.91 97 SER A O 1
ATOM 668 N N . ALA A 1 98 ? 10.887 50.980 13.170 1.00 19.31 98 ALA A N 1
ATOM 669 C CA . ALA A 1 98 ? 9.743 51.853 12.933 1.00 18.06 98 ALA A CA 1
ATOM 670 C C . ALA A 1 98 ? 8.642 51.581 13.953 1.00 17.40 98 ALA A C 1
ATOM 671 O O . ALA A 1 98 ? 8.477 50.454 14.427 1.00 16.42 98 ALA A O 1
ATOM 673 N N . VAL A 1 99 ? 7.896 52.623 14.282 1.00 17.13 99 VAL A N 1
ATOM 674 C CA . VAL A 1 99 ? 6.699 52.470 15.101 1.00 17.06 99 VAL A CA 1
ATOM 675 C C . VAL A 1 99 ? 5.475 52.822 14.259 1.00 17.20 99 VAL A C 1
ATOM 676 O O . VAL A 1 99 ? 5.448 53.865 13.607 1.00 17.80 99 VAL A O 1
ATOM 680 N N . ASN A 1 100 ? 4.481 51.932 14.256 1.00 17.02 100 ASN A N 1
ATOM 681 C CA . ASN A 1 100 ? 3.248 52.141 13.509 1.00 17.43 100 ASN A CA 1
ATOM 682 C C . ASN A 1 100 ? 2.020 51.862 14.378 1.00 16.47 100 ASN A C 1
ATOM 683 O O . ASN A 1 100 ? 2.125 51.219 15.415 1.00 16.51 100 ASN A O 1
ATOM 688 N N . VAL A 1 101 ? 0.857 52.332 13.937 1.00 15.53 101 VAL A N 1
ATOM 689 C CA . VAL A 1 101 ? -0.387 52.056 14.650 1.00 14.12 101 VAL A CA 1
ATOM 690 C C . VAL A 1 101 ? -1.011 50.750 14.200 1.00 14.32 101 VAL A C 1
ATOM 691 O O . VAL A 1 101 ? -1.227 50.532 12.999 1.00 14.41 101 VAL A O 1
ATOM 695 N N . LYS A 1 102 ? -1.292 49.881 15.168 1.00 13.82 102 LYS A N 1
ATOM 696 C CA . LYS A 1 102 ? -2.029 48.655 14.933 1.00 14.62 102 LYS A CA 1
ATOM 697 C C . LYS A 1 102 ? -3.441 48.784 15.498 1.00 15.32 102 LYS A C 1
ATOM 698 O O . LYS A 1 102 ? -3.613 49.199 16.634 1.00 14.88 102 LYS A O 1
ATOM 704 N N . ALA A 1 103 ? -4.442 48.381 14.714 1.00 16.05 103 ALA A N 1
ATOM 705 C CA . ALA A 1 103 ? -5.833 48.338 15.197 1.00 17.18 103 ALA A CA 1
ATOM 706 C C . ALA A 1 103 ? -6.475 46.961 14.942 1.00 17.78 103 ALA A C 1
ATOM 707 O O . ALA A 1 103 ? -5.884 46.113 14.294 1.00 18.81 103 ALA A O 1
ATOM 709 N N . LEU A 1 104 ? -7.684 46.755 15.463 1.00 19.83 104 LEU A N 1
ATOM 710 C CA . LEU A 1 104 ? -8.493 45.563 15.150 1.00 20.99 104 LEU A CA 1
ATOM 711 C C . LEU A 1 104 ? -9.695 45.932 14.277 1.00 21.14 104 LEU A C 1
ATOM 712 O O . LEU A 1 104 ? -10.283 45.076 13.607 1.00 21.15 104 LEU A O 1
ATOM 717 N N . ARG A 1 105 ? -10.073 47.209 14.321 1.00 21.61 105 ARG A N 1
ATOM 718 C CA . ARG A 1 105 ? -11.170 47.748 13.516 1.00 22.39 105 ARG A CA 1
ATOM 719 C C . ARG A 1 105 ? -11.225 49.276 13.617 1.00 22.03 105 ARG A C 1
ATOM 720 O O . ARG A 1 105 ? -10.690 49.890 14.550 1.00 22.25 105 ARG A O 1
ATOM 736 N N . GLU A 1 107 ? -14.218 52.512 12.967 1.00 18.88 107 GLU A N 1
ATOM 737 C CA . GLU A 1 107 ? -15.645 52.752 12.845 1.00 17.80 107 GLU A CA 1
ATOM 738 C C . GLU A 1 107 ? -15.826 54.032 12.088 1.00 16.12 107 GLU A C 1
ATOM 739 O O . GLU A 1 107 ? -15.191 55.031 12.407 1.00 15.45 107 GLU A O 1
ATOM 745 N N . GLN A 1 108 ? -16.676 54.009 11.066 1.00 14.85 108 GLN A N 1
ATOM 746 C CA . GLN A 1 108 ? -16.950 55.213 10.289 1.00 14.19 108 GLN A CA 1
ATOM 747 C C . GLN A 1 108 ? -17.843 56.174 11.079 1.00 14.07 108 GLN A C 1
ATOM 748 O O . GLN A 1 108 ? -18.782 55.741 1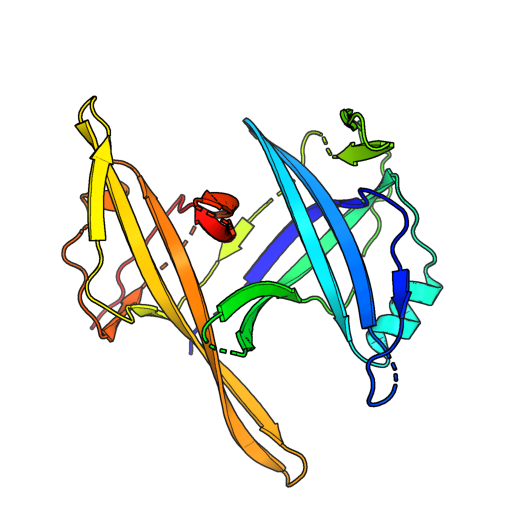1.762 1.00 13.71 108 GLN A O 1
ATOM 754 N N . LEU A 1 109 ? -17.538 57.470 10.995 1.00 14.19 109 LEU A N 1
ATOM 755 C CA . LEU A 1 109 ? -18.402 58.499 11.573 1.00 15.29 109 LEU A CA 1
ATOM 756 C C . LEU A 1 109 ? -19.648 58.647 10.718 1.00 16.42 109 LEU A C 1
ATOM 757 O O . LEU A 1 109 ? -19.612 58.385 9.514 1.00 16.38 109 LEU A O 1
ATOM 762 N N . GLY A 1 110 ? -20.737 59.081 11.346 1.00 18.04 110 GLY A N 1
ATOM 763 C CA . GLY A 1 110 ? -21.990 59.309 10.651 1.00 20.35 110 GLY A CA 1
ATOM 764 C C . GLY A 1 110 ? -22.065 60.693 10.049 1.00 22.15 110 GLY A C 1
ATOM 765 O O . GLY A 1 110 ? -22.867 60.939 9.148 1.00 23.12 110 GLY A O 1
ATOM 766 N N . THR A 1 111 ? -21.239 61.603 10.555 1.00 23.81 111 THR A N 1
ATOM 767 C CA . THR A 1 111 ? -21.176 62.964 10.035 1.00 25.43 111 THR A CA 1
ATOM 768 C C . THR A 1 111 ? -20.147 63.080 8.915 1.00 25.74 111 THR A C 1
ATOM 769 O O . THR A 1 111 ? -19.191 62.300 8.837 1.00 26.15 111 THR A O 1
ATOM 773 N N . GLN A 1 112 ? -20.354 64.064 8.051 1.00 25.88 112 GLN A N 1
ATOM 774 C CA . GLN A 1 112 ? -19.457 64.321 6.938 1.00 26.04 112 GLN A CA 1
ATOM 775 C C . GLN A 1 112 ? -18.380 65.319 7.354 1.00 25.58 112 GLN A C 1
ATOM 776 O O . GLN A 1 112 ? -18.685 66.463 7.710 1.00 25.58 112 GLN A O 1
ATOM 782 N N . PRO A 1 113 ? -17.118 64.882 7.316 1.00 25.22 113 PRO A N 1
ATOM 783 C CA . PRO A 1 113 ? -15.992 65.719 7.743 1.00 24.84 113 PRO A CA 1
ATOM 784 C C . PRO A 1 113 ? -15.726 66.865 6.789 1.00 24.27 113 PRO A C 1
ATOM 785 O O . PRO A 1 113 ? -16.047 66.779 5.603 1.00 23.97 113 PRO A O 1
ATOM 789 N N . GLU A 1 114 ? -15.148 67.936 7.315 1.00 24.03 114 GLU A N 1
ATOM 790 C CA . GLU A 1 114 ? -14.565 68.967 6.478 1.00 24.14 114 GLU A CA 1
ATOM 791 C C . GLU A 1 114 ? -13.163 68.512 6.105 1.00 23.39 114 GLU A C 1
ATOM 792 O O . GLU A 1 114 ? -12.310 68.330 6.974 1.00 23.18 114 GLU A O 1
ATOM 798 N N . LEU A 1 115 ? -12.945 68.290 4.815 1.00 22.88 115 LEU A N 1
ATOM 799 C CA . LEU A 1 115 ? -11.682 67.736 4.334 1.00 22.44 115 LEU A CA 1
ATOM 800 C C . LEU A 1 115 ? -10.784 68.804 3.748 1.00 22.40 115 LEU A C 1
ATOM 801 O O . LEU A 1 115 ? -11.262 69.774 3.151 1.00 22.26 115 LEU A O 1
ATOM 806 N N . ILE A 1 116 ? -9.481 68.616 3.924 1.00 21.90 116 ILE A N 1
ATOM 807 C CA . ILE A 1 116 ? -8.470 69.444 3.284 1.00 22.22 116 ILE A CA 1
ATOM 808 C C . ILE A 1 116 ? -7.674 68.557 2.334 1.00 22.40 116 ILE A C 1
ATOM 809 O O . ILE A 1 116 ? -7.128 67.537 2.748 1.00 21.59 116 ILE A O 1
ATOM 814 N N . GLN A 1 117 ? -7.637 68.933 1.055 1.00 22.79 117 GLN A N 1
ATOM 815 C CA . GLN A 1 117 ? -6.937 68.135 0.047 1.00 23.54 117 GLN A CA 1
ATOM 816 C C . GLN A 1 117 ? -5.490 68.587 -0.122 1.00 23.65 117 GLN A C 1
ATOM 817 O O . GLN A 1 117 ? -5.212 69.786 -0.219 1.00 23.65 117 GLN A O 1
ATOM 823 N N . ASP A 1 118 ? -4.570 67.626 -0.140 1.00 23.51 118 ASP A N 1
ATOM 824 C CA . ASP A 1 118 ? -3.179 67.919 -0.484 1.00 23.82 118 ASP A CA 1
ATOM 825 C C . ASP A 1 118 ? -2.915 67.645 -1.971 1.00 23.74 118 ASP A C 1
ATOM 826 O O . ASP A 1 118 ? -3.776 67.102 -2.674 1.00 23.43 118 ASP A O 1
ATOM 831 N N . ALA A 1 119 ? -1.724 68.022 -2.437 1.00 24.10 119 ALA A N 1
ATOM 832 C CA . ALA A 1 119 ? -1.367 67.935 -3.857 1.00 24.16 119 ALA A CA 1
ATOM 833 C C . ALA A 1 119 ? -1.328 66.499 -4.388 1.00 24.03 119 ALA A C 1
ATOM 834 O O . ALA A 1 119 ? -1.473 66.273 -5.597 1.00 24.28 119 ALA A O 1
ATOM 836 N N . GLY A 1 120 ? -1.135 65.538 -3.483 1.00 23.58 120 GLY A N 1
ATOM 837 C CA . GLY A 1 120 ? -1.085 64.132 -3.842 1.00 23.09 120 GLY A CA 1
ATOM 838 C C . GLY A 1 120 ? -2.459 63.526 -4.027 1.00 22.82 120 GLY A C 1
ATOM 839 O O . GLY A 1 120 ? -2.592 62.329 -4.311 1.00 23.02 120 GLY A O 1
ATOM 840 N N . GLY A 1 121 ? -3.488 64.352 -3.862 1.00 22.02 121 GLY A N 1
ATOM 841 C CA . GLY A 1 121 ? -4.855 63.879 -3.887 1.00 21.28 121 GLY A CA 1
ATOM 842 C C . GLY A 1 121 ? -5.282 63.273 -2.560 1.00 20.41 121 GLY A C 1
ATOM 843 O O . GLY A 1 121 ? -6.375 62.726 -2.456 1.00 21.25 121 GLY A O 1
ATOM 844 N N . GLY A 1 122 ? -4.415 63.361 -1.551 1.00 19.54 122 GLY A N 1
ATOM 845 C CA . GLY A 1 122 ? -4.734 62.883 -0.214 1.00 18.09 122 GLY A CA 1
ATOM 846 C C . GLY A 1 122 ? -5.620 63.878 0.511 1.00 17.31 122 GLY A C 1
ATOM 847 O O . GLY A 1 122 ? -5.587 65.075 0.214 1.00 17.34 122 GLY A O 1
ATOM 848 N N . VAL A 1 123 ? -6.440 63.389 1.436 1.00 16.24 123 VAL A N 1
ATOM 849 C CA . VAL A 1 123 ? -7.296 64.275 2.225 1.00 15.66 123 VAL A CA 1
ATOM 850 C C . VAL A 1 123 ? -7.064 64.067 3.722 1.00 15.42 123 VAL A C 1
ATOM 851 O O . VAL A 1 123 ? -6.680 62.982 4.152 1.00 14.75 123 VAL A O 1
ATOM 855 N N . ARG A 1 124 ? -7.257 65.127 4.498 1.00 14.98 124 ARG A N 1
ATOM 856 C CA . ARG A 1 124 ? -7.241 65.018 5.945 1.00 14.74 124 ARG A CA 1
ATOM 857 C C . ARG A 1 124 ? -8.434 65.757 6.534 1.00 14.74 124 ARG A C 1
ATOM 858 O O . ARG A 1 124 ? -9.040 66.611 5.880 1.00 14.50 124 ARG A O 1
ATOM 874 N N . SER A 1 126 ? -10.270 68.223 9.211 1.00 13.79 126 SER A N 1
ATOM 875 C CA . SER A 1 126 ? -10.148 69.280 10.201 1.00 14.21 126 SER A CA 1
ATOM 876 C C . SER A 1 126 ? -10.951 68.869 11.445 1.00 13.58 126 SER A C 1
ATOM 877 O O . SER A 1 126 ? -11.873 68.061 11.348 1.00 13.80 126 SER A O 1
ATOM 880 N N . GLY A 1 127 ? -10.585 69.408 12.601 1.00 13.05 127 GLY A N 1
ATOM 881 C CA . GLY A 1 127 ? -11.273 69.092 13.852 1.00 12.40 127 GLY A CA 1
ATOM 882 C C . GLY A 1 127 ? -11.102 67.633 14.255 1.00 12.15 127 GLY A C 1
ATOM 883 O O . GLY A 1 127 ? -12.026 67.013 14.795 1.00 12.14 127 GLY A O 1
ATOM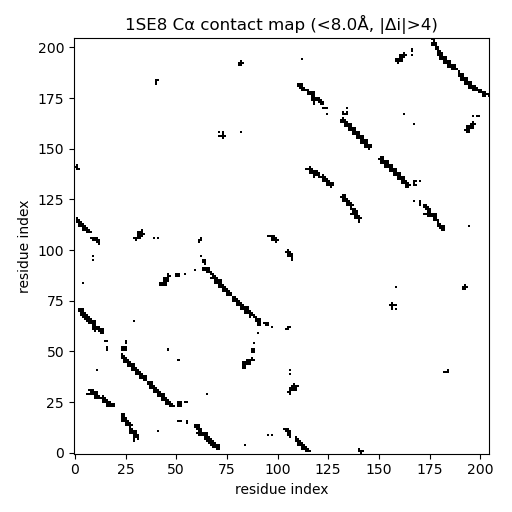 884 N N . ALA A 1 128 ? -9.914 67.100 13.984 1.00 11.12 128 ALA A N 1
ATOM 885 C CA . ALA A 1 128 ? -9.595 65.694 14.227 1.00 10.82 128 ALA A CA 1
ATOM 886 C C . ALA A 1 128 ? -9.291 65.442 15.699 1.00 10.71 128 ALA A C 1
ATOM 887 O O . ALA A 1 128 ? -9.363 66.355 16.520 1.00 10.47 128 ALA A O 1
ATOM 897 N N . ASN A 1 130 ? -6.390 63.139 18.256 1.00 10.61 130 ASN A N 1
ATOM 898 C CA . ASN A 1 130 ? -5.146 62.392 18.254 1.00 10.85 130 ASN A CA 1
ATOM 899 C C . ASN A 1 130 ? -4.640 62.336 19.682 1.00 10.69 130 ASN A C 1
ATOM 900 O O . ASN A 1 130 ? -4.189 63.351 20.224 1.00 11.07 130 ASN A O 1
ATOM 905 N N . GLU A 1 131 ? -4.786 61.172 20.313 1.00 10.35 131 GLU A N 1
ATOM 906 C CA . GLU A 1 131 ? -4.377 60.995 21.697 1.00 10.93 131 GLU A CA 1
ATOM 907 C C . GLU A 1 131 ? -3.626 59.688 21.906 1.00 10.55 131 GLU A C 1
ATOM 908 O O . GLU A 1 131 ? -4.038 58.633 21.424 1.00 10.69 131 GLU A O 1
ATOM 914 N N . VAL A 1 132 ? -2.534 59.770 22.660 1.00 9.85 132 VAL A N 1
ATOM 915 C CA . VAL A 1 132 ? -1.743 58.611 23.017 1.00 9.83 132 VAL A CA 1
ATOM 916 C C . VAL A 1 132 ? -1.588 58.571 24.527 1.00 9.69 132 VAL A C 1
ATOM 917 O O . VAL A 1 132 ? -1.399 59.607 25.155 1.00 9.29 132 VAL A O 1
ATOM 921 N N . LEU A 1 133 ? -1.702 57.376 25.092 1.00 9.17 133 LEU A N 1
ATOM 922 C CA . LEU A 1 133 ? -1.383 57.131 26.500 1.00 9.50 133 LEU A CA 1
ATOM 923 C C . LEU A 1 133 ? -0.496 55.910 26.546 1.00 8.90 133 LEU A C 1
ATOM 924 O O . LEU A 1 133 ? -0.895 54.836 26.115 1.00 9.81 133 LEU A O 1
ATOM 929 N N . VAL A 1 134 ? 0.717 56.083 27.048 1.00 9.51 134 VAL A N 1
ATOM 930 C CA . VAL A 1 134 ? 1.643 54.957 27.182 1.00 8.88 134 VAL A CA 1
ATOM 931 C C . VAL A 1 134 ? 2.270 54.974 28.568 1.00 8.65 134 VAL A C 1
ATOM 932 O O . VAL A 1 134 ? 2.451 56.028 29.171 1.00 9.90 134 VAL A O 1
ATOM 936 N N . LEU A 1 135 ? 2.601 53.798 29.057 1.00 9.36 135 LEU A N 1
ATOM 937 C CA . LEU A 1 135 ? 3.221 53.662 30.360 1.00 10.04 135 LEU A CA 1
ATOM 938 C C . LEU A 1 135 ? 4.224 52.539 30.223 1.00 10.16 135 LEU A C 1
ATOM 939 O O . LEU A 1 135 ?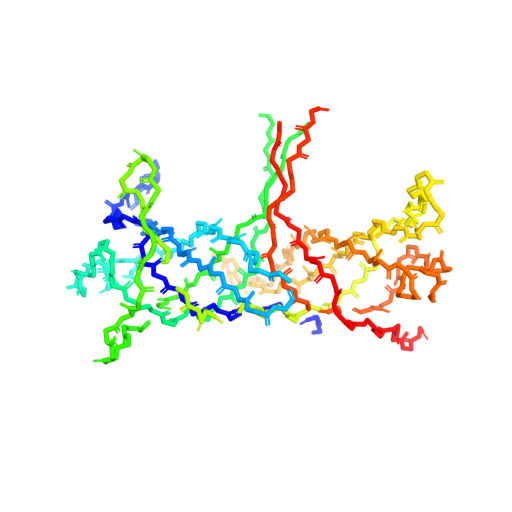 3.879 51.429 29.780 1.00 11.31 135 LEU A O 1
ATOM 944 N N . GLY A 1 136 ? 5.473 52.837 30.567 1.00 10.46 136 GLY A N 1
ATOM 945 C CA . GLY A 1 136 ? 6.546 51.869 30.467 1.00 11.13 136 GLY A CA 1
ATOM 946 C C . GLY A 1 136 ? 7.738 52.316 31.296 1.00 11.62 136 GLY A C 1
ATOM 947 O O . GLY A 1 136 ? 7.572 53.024 32.292 1.00 12.57 136 GLY A O 1
ATOM 948 N N . ASN A 1 137 ? 8.938 51.916 30.892 1.00 11.19 137 ASN A N 1
ATOM 949 C CA . ASN A 1 137 ? 10.141 52.305 31.627 1.00 10.92 137 ASN A CA 1
ATOM 950 C C . ASN A 1 137 ? 11.158 52.906 30.690 1.00 10.86 137 ASN A C 1
ATOM 951 O O . ASN A 1 137 ? 11.292 52.473 29.542 1.00 11.60 137 ASN A O 1
ATOM 956 N N . VAL A 1 138 ? 11.892 53.892 31.177 1.00 10.72 138 VAL A N 1
ATOM 957 C CA . VAL A 1 138 ? 12.917 54.545 30.376 1.00 10.49 138 VAL A CA 1
ATOM 958 C C . VAL A 1 138 ? 14.013 53.530 29.984 1.00 11.62 138 VAL A C 1
ATOM 959 O O . VAL A 1 138 ? 14.487 52.775 30.829 1.00 11.17 138 VAL A O 1
ATOM 963 N N . THR A 1 139 ? 14.392 53.503 28.703 1.00 13.06 139 THR A N 1
ATOM 964 C CA . THR A 1 139 ? 15.364 52.494 28.220 1.00 15.00 139 THR A CA 1
ATOM 965 C C . THR A 1 139 ? 16.810 52.948 28.301 1.00 15.95 139 THR A C 1
ATOM 966 O O . THR A 1 139 ? 17.733 52.120 28.259 1.00 15.81 139 THR A O 1
ATOM 970 N N . ARG A 1 140 ? 17.011 54.260 28.354 1.00 16.70 140 ARG A N 1
ATOM 971 C CA . ARG A 1 140 ? 18.341 54.846 28.322 1.00 18.21 140 ARG A CA 1
ATOM 972 C C . ARG A 1 140 ? 18.280 56.243 28.899 1.00 18.27 140 ARG A C 1
ATOM 973 O O . ARG A 1 140 ? 17.240 56.889 28.854 1.00 16.85 140 ARG A O 1
ATOM 981 N N . ASP A 1 141 ? 19.394 56.714 29.447 1.00 18.89 141 ASP A N 1
ATOM 982 C CA . ASP A 1 141 ? 19.438 58.075 29.966 1.00 19.41 141 ASP A CA 1
ATOM 983 C C . ASP A 1 141 ? 19.046 59.069 28.843 1.00 18.99 141 ASP A C 1
ATOM 984 O O . ASP A 1 141 ? 19.583 59.012 27.734 1.00 19.65 141 ASP A O 1
ATOM 989 N N . PRO A 1 142 ? 18.053 59.910 29.106 1.00 18.29 142 PRO A N 1
ATOM 990 C CA . PRO A 1 142 ? 17.499 60.809 28.079 1.00 17.81 142 PRO A CA 1
ATOM 991 C C . PRO A 1 142 ? 18.452 61.908 27.600 1.00 17.88 142 PRO A C 1
ATOM 992 O O . PRO A 1 142 ? 19.406 62.259 28.295 1.00 17.87 142 PRO A O 1
ATOM 996 N N . GLU A 1 143 ? 18.168 62.438 26.417 1.00 17.39 143 GLU A N 1
ATOM 997 C CA . GLU A 1 143 ? 19.011 63.444 25.792 1.00 18.09 143 GLU A CA 1
ATOM 998 C C . GLU A 1 143 ? 18.326 64.808 25.893 1.00 16.69 143 GLU A C 1
ATOM 999 O O . GLU A 1 143 ? 17.208 64.986 25.376 1.00 16.42 143 GLU A O 1
ATOM 1005 N N . ILE A 1 144 ? 18.962 65.750 26.593 1.00 15.59 144 ILE A N 1
ATOM 1006 C CA . ILE A 1 144 ? 18.433 67.123 26.644 1.00 15.65 144 ILE A CA 1
ATOM 1007 C C . ILE A 1 144 ? 19.166 68.058 25.699 1.00 14.82 144 ILE A C 1
ATOM 1008 O O . ILE A 1 144 ? 20.404 68.065 25.621 1.00 13.60 144 ILE A O 1
ATOM 1013 N N . ARG A 1 145 ? 18.377 68.837 24.972 1.00 14.48 145 ARG A N 1
ATOM 1014 C CA . ARG A 1 145 ? 18.887 69.824 24.063 1.00 14.33 145 ARG A CA 1
ATOM 1015 C C . ARG A 1 145 ? 18.087 71.097 24.255 1.00 13.59 145 ARG A C 1
ATOM 1016 O O . ARG A 1 145 ? 17.042 71.092 24.916 1.00 12.33 145 ARG A O 1
ATOM 1024 N N . TYR A 1 146 ? 18.599 72.190 23.703 1.00 12.96 146 TYR A N 1
ATOM 1025 C CA . TYR A 1 146 ? 17.888 73.471 23.717 1.00 13.00 146 TYR A CA 1
ATOM 1026 C C . TYR A 1 146 ? 17.848 74.060 22.321 1.00 13.09 146 TYR A C 1
ATOM 1027 O O . TYR A 1 146 ? 18.843 74.009 21.592 1.00 13.99 146 TYR A O 1
ATOM 1036 N N . THR A 1 147 ? 16.698 74.605 21.939 1.00 12.82 147 THR A N 1
ATOM 1037 C CA . THR A 1 147 ? 16.606 75.393 20.714 1.00 13.32 147 THR A CA 1
ATOM 1038 C C . THR A 1 147 ? 17.494 76.630 20.900 1.00 13.72 147 THR A C 1
ATOM 1039 O O . THR A 1 147 ? 17.858 76.955 22.036 1.00 13.05 147 THR A O 1
ATOM 1043 N N . PRO A 1 148 ? 17.860 77.307 19.811 1.00 14.34 148 PRO A N 1
ATOM 1044 C CA . PRO A 1 148 ? 18.708 78.504 19.923 1.00 14.29 148 PRO A CA 1
ATOM 1045 C C . PRO A 1 148 ? 18.128 79.533 20.913 1.00 14.01 148 PRO A C 1
ATOM 1046 O O . PRO A 1 148 ? 18.888 80.113 21.695 1.00 13.05 148 PRO A O 1
ATOM 1050 N N . ALA A 1 149 ? 16.802 79.705 20.906 1.00 13.56 149 ALA A N 1
ATOM 1051 C CA . ALA A 1 149 ? 16.124 80.642 21.811 1.00 13.32 149 ALA A CA 1
ATOM 1052 C C . ALA A 1 149 ? 16.037 80.156 23.275 1.00 12.96 149 ALA A C 1
ATOM 1053 O O . ALA A 1 149 ? 15.579 80.893 24.155 1.00 12.67 149 ALA A O 1
ATOM 1055 N N . GLY A 1 150 ? 16.469 78.925 23.523 1.00 12.14 150 GLY A N 1
ATOM 1056 C CA . GLY A 1 150 ? 16.563 78.414 24.878 1.00 11.72 150 GLY A CA 1
ATOM 1057 C C . GLY A 1 150 ? 15.369 77.611 25.349 1.00 11.83 150 GLY A C 1
ATOM 1058 O O . GLY A 1 150 ? 15.173 77.449 26.548 1.00 11.60 150 GLY A O 1
ATOM 1059 N N . ASP A 1 151 ? 14.568 77.101 24.414 1.00 11.94 151 ASP A N 1
ATOM 1060 C CA . ASP A 1 151 ? 13.485 76.182 24.776 1.00 12.36 151 ASP A CA 1
ATOM 1061 C C . ASP A 1 151 ? 14.038 74.769 24.939 1.00 11.57 151 ASP A C 1
ATOM 1062 O O . ASP A 1 151 ? 14.732 74.255 24.056 1.00 11.44 151 ASP A O 1
ATOM 1067 N N . ALA A 1 152 ? 13.757 74.164 26.087 1.00 11.15 152 ALA A N 1
ATOM 1068 C CA . ALA A 1 152 ? 14.234 72.815 26.383 1.00 11.39 152 ALA A CA 1
ATOM 1069 C C . ALA A 1 152 ? 13.503 71.780 25.542 1.00 11.52 152 ALA A C 1
ATOM 1070 O O . ALA A 1 152 ? 12.290 71.891 25.307 1.00 10.89 152 ALA A O 1
ATOM 1072 N N . VAL A 1 153 ? 14.243 70.775 25.089 1.00 11.72 153 VAL A N 1
ATOM 1073 C CA . VAL A 1 153 ? 13.643 69.627 24.416 1.00 12.36 153 VAL A CA 1
ATOM 1074 C C . VAL A 1 153 ? 14.335 68.343 24.870 1.00 12.32 153 VAL A C 1
ATOM 1075 O O . VAL A 1 153 ? 15.570 68.221 24.824 1.00 12.35 153 VAL A O 1
ATOM 1079 N N . LEU A 1 154 ? 13.538 67.404 25.344 1.00 11.94 154 LEU A N 1
ATOM 1080 C CA . LEU A 1 154 ? 14.071 66.160 25.856 1.00 12.54 154 LEU A CA 1
ATOM 1081 C C . LEU A 1 154 ? 13.532 65.013 25.031 1.00 12.97 154 LEU A C 1
ATOM 1082 O O . LEU A 1 154 ? 12.325 64.908 24.823 1.00 13.15 154 LEU A O 1
ATOM 1087 N N . SER A 1 155 ? 14.439 64.176 24.533 1.00 13.59 155 SER A N 1
ATOM 1088 C CA . SER A 1 155 ? 14.071 62.969 23.821 1.00 14.24 155 SER A CA 1
ATOM 1089 C C . SER A 1 155 ? 14.162 61.813 24.797 1.00 14.18 155 SER A C 1
ATOM 1090 O O . SER A 1 155 ? 15.203 61.589 25.436 1.00 12.96 155 SER A O 1
ATOM 1093 N N . LEU A 1 156 ? 13.056 61.099 24.924 1.00 14.10 156 LEU A N 1
ATOM 1094 C CA . LEU A 1 156 ? 12.902 60.090 25.941 1.00 15.04 156 LEU A CA 1
ATOM 1095 C C . LEU A 1 156 ? 12.440 58.818 25.251 1.00 15.16 156 LEU A C 1
ATOM 1096 O O . LEU A 1 156 ? 11.539 58.856 24.412 1.00 15.98 156 LEU A O 1
ATOM 1101 N N . SER A 1 157 ? 13.074 57.697 25.569 1.00 14.53 157 SER A N 1
ATOM 1102 C CA . SER A 1 157 ? 12.682 56.431 24.965 1.00 14.99 157 SER A CA 1
ATOM 1103 C C . SER A 1 157 ? 12.222 55.480 26.051 1.00 13.75 157 SER A C 1
ATOM 1104 O O . SER A 1 157 ? 12.880 55.343 27.076 1.00 13.51 157 SER A O 1
ATOM 1107 N N . ILE A 1 158 ? 11.065 54.864 25.851 1.00 12.94 158 ILE A N 1
ATOM 1108 C CA . ILE A 1 158 ? 10.539 53.955 26.858 1.00 12.38 158 ILE A CA 1
ATOM 1109 C C . ILE A 1 158 ? 10.256 52.578 26.288 1.00 12.17 158 ILE A C 1
ATOM 1110 O O . ILE A 1 158 ? 10.041 52.420 25.080 1.00 12.79 158 ILE A O 1
ATOM 1115 N N . ALA A 1 159 ? 10.301 51.586 27.161 1.00 10.67 159 ALA A N 1
ATOM 1116 C CA . ALA A 1 159 ? 9.988 50.219 26.790 1.00 11.22 159 ALA A CA 1
ATOM 1117 C C . ALA A 1 159 ? 8.619 49.884 27.329 1.00 11.99 159 ALA A C 1
ATOM 1118 O O . ALA A 1 159 ? 8.357 50.025 28.523 1.00 11.28 159 ALA A O 1
ATOM 1120 N N . VAL A 1 160 ? 7.739 49.460 26.431 1.00 13.07 160 VAL A N 1
ATOM 1121 C CA . VAL A 1 160 ? 6.414 49.032 26.782 1.00 15.09 160 VAL A CA 1
ATOM 1122 C C . VAL A 1 160 ? 6.340 47.529 26.535 1.00 15.89 160 VAL A C 1
ATOM 1123 O O . VAL A 1 160 ? 6.519 47.079 25.407 1.00 15.68 160 VAL A O 1
ATOM 1127 N N . ASN A 1 161 ? 6.097 46.775 27.603 1.00 17.36 161 ASN A N 1
ATOM 1128 C CA . ASN A 1 161 ? 6.107 45.312 27.588 1.00 19.76 161 ASN A CA 1
ATOM 1129 C C . ASN A 1 161 ? 4.721 44.730 27.294 1.00 21.12 161 ASN A C 1
ATOM 1130 O O . ASN A 1 161 ? 3.734 45.107 27.936 1.00 21.95 161 ASN A O 1
ATOM 1135 N N . GLU A 1 162 ? 4.656 43.816 26.321 1.00 21.98 162 GLU A N 1
ATOM 1136 C CA . GLU A 1 162 ? 3.417 43.121 25.953 1.00 23.55 162 GLU A CA 1
ATOM 1137 C C . GLU A 1 162 ? 3.575 41.601 26.145 1.00 24.84 162 GLU A C 1
ATOM 1138 O O . GLU A 1 162 ? 4.551 41.006 25.670 1.00 24.02 162 GLU A O 1
ATOM 1144 N N . ASN A 1 163 ? 2.616 40.993 26.846 1.00 26.46 163 ASN A N 1
ATOM 1145 C CA . ASN A 1 163 ? 2.533 39.533 26.960 1.00 28.57 163 ASN A CA 1
ATOM 1146 C C . ASN A 1 163 ? 1.718 38.933 25.826 1.00 29.34 163 ASN A C 1
ATOM 1147 O O . ASN A 1 163 ? 0.755 39.543 25.357 1.00 29.47 163 ASN A O 1
ATOM 1152 N N . TYR A 1 164 ? 2.098 37.731 25.395 1.00 30.52 164 TYR A N 1
ATOM 1153 C CA . TYR A 1 164 ? 1.319 36.980 24.408 1.00 31.76 164 TYR A CA 1
ATOM 1154 C C . TYR A 1 164 ? 1.585 35.479 24.503 1.00 32.78 164 TYR A C 1
ATOM 1155 O O . TYR A 1 164 ? 2.527 35.044 25.177 1.00 32.66 164 TYR A O 1
ATOM 1164 N N . GLN A 1 165 ? 0.743 34.697 23.832 1.00 34.12 165 GLN A N 1
ATOM 1165 C CA . GLN A 1 165 ? 0.895 33.244 23.783 1.00 35.36 165 GLN A CA 1
ATOM 1166 C C . GLN A 1 165 ? 1.375 32.815 22.406 1.00 35.95 165 GLN A C 1
ATOM 1167 O O . GLN A 1 165 ? 0.774 33.181 21.390 1.00 35.91 165 GLN A O 1
ATOM 1173 N N . ASP A 1 166 ? 2.461 32.045 22.372 1.00 36.73 166 ASP A N 1
ATOM 1174 C CA . ASP A 1 166 ? 2.968 31.497 21.116 1.00 37.78 166 ASP A CA 1
ATOM 1175 C C . ASP A 1 166 ? 2.132 30.293 20.661 1.00 38.25 166 ASP A C 1
ATOM 1176 O O . ASP A 1 166 ? 1.048 30.041 21.199 1.00 38.52 166 ASP A O 1
ATOM 1181 N N . ARG A 1 167 ? 2.643 29.549 19.681 1.00 38.94 167 ARG A N 1
ATOM 1182 C CA . ARG A 1 167 ? 1.935 28.389 19.124 1.00 39.22 167 ARG A CA 1
ATOM 1183 C C . ARG A 1 167 ? 1.783 27.235 20.122 1.00 39.06 167 ARG A C 1
ATOM 1184 O O . ARG A 1 167 ? 0.889 26.395 19.977 1.00 39.14 167 ARG A O 1
ATOM 1192 N N . GLN A 1 168 ? 2.653 27.204 21.128 1.00 38.68 168 GLN A N 1
ATOM 1193 C CA . GLN A 1 168 ? 2.717 26.087 22.069 1.00 38.29 168 GLN A CA 1
ATOM 1194 C C . GLN A 1 168 ? 1.931 26.353 23.351 1.00 37.51 168 GLN A C 1
ATOM 1195 O O . GLN A 1 168 ? 1.805 25.471 24.207 1.00 37.59 168 GLN A O 1
ATOM 1201 N N . GLY A 1 169 ? 1.412 27.571 23.481 1.00 36.60 169 GLY A N 1
ATOM 1202 C CA . GLY A 1 169 ? 0.669 27.969 24.664 1.00 35.26 169 GLY A CA 1
ATOM 1203 C C . GLY A 1 169 ? 1.569 28.381 25.813 1.00 34.31 169 GLY A C 1
ATOM 1204 O O . GLY A 1 169 ? 1.157 28.341 26.976 1.00 34.54 169 GLY A O 1
ATOM 1205 N N . GLN A 1 170 ? 2.802 28.770 25.490 1.00 32.85 170 GLN A N 1
ATOM 1206 C CA . GLN A 1 170 ? 3.731 29.289 26.487 1.00 31.51 170 GLN A CA 1
ATOM 1207 C C . GLN A 1 170 ? 3.726 30.811 26.448 1.00 30.00 170 GLN A C 1
ATOM 1208 O O . GLN A 1 170 ? 3.639 31.408 25.373 1.00 29.58 170 GLN A O 1
ATOM 1214 N N . ARG A 1 171 ? 3.802 31.427 27.624 1.00 28.30 171 ARG A N 1
ATOM 1215 C CA . ARG A 1 171 ? 3.865 32.882 27.736 1.00 26.88 171 ARG A CA 1
ATOM 1216 C C . ARG A 1 171 ? 5.180 33.410 27.170 1.00 25.04 171 ARG A C 1
ATOM 1217 O O . ARG A 1 171 ? 6.257 32.891 27.476 1.00 24.35 171 ARG A O 1
ATOM 1225 N N . GLN A 1 172 ? 5.072 34.436 26.331 1.00 23.03 172 GLN A N 1
ATOM 1226 C CA . GLN A 1 172 ? 6.236 35.135 25.800 1.00 21.05 172 GLN A CA 1
ATOM 1227 C C . GLN A 1 172 ? 6.033 36.630 25.971 1.00 20.22 172 GLN A C 1
ATOM 1228 O O . GLN A 1 172 ? 4.896 37.093 26.107 1.00 19.42 172 GLN A O 1
ATOM 1234 N N . GLU A 1 173 ? 7.135 37.380 25.980 1.00 19.11 173 GLU A N 1
ATOM 1235 C CA . GLU A 1 173 ? 7.059 38.833 26.049 1.00 18.68 173 GLU A CA 1
ATOM 1236 C C . GLU A 1 173 ? 7.571 39.483 24.773 1.00 18.13 173 GLU A C 1
ATOM 1237 O O . GLU A 1 173 ? 8.490 38.983 24.119 1.00 17.24 173 GLU A O 1
ATOM 1243 N N . LYS A 1 174 ? 6.953 40.606 24.437 1.00 17.51 174 LYS A N 1
ATOM 1244 C CA . LYS A 1 174 ? 7.306 41.411 23.294 1.00 17.32 174 LYS A CA 1
ATOM 1245 C C . LYS A 1 174 ? 7.528 42.822 23.844 1.00 16.55 174 LYS A C 1
ATOM 1246 O O . LYS A 1 174 ? 6.851 43.235 24.789 1.00 16.59 174 LYS A O 1
ATOM 1252 N N . VAL A 1 175 ? 8.486 43.544 23.287 1.00 15.16 175 VAL A N 1
ATOM 1253 C CA . VAL A 1 175 ? 8.727 44.914 23.726 1.00 14.51 175 VAL A CA 1
ATOM 1254 C C . VAL A 1 175 ? 8.478 45.899 22.590 1.00 13.99 175 VAL A C 1
ATOM 1255 O O . VAL A 1 175 ? 8.817 45.633 21.426 1.00 13.35 175 VAL A O 1
ATOM 1259 N N . HIS A 1 176 ? 7.882 47.033 22.933 1.00 12.78 176 HIS A N 1
ATOM 1260 C CA . HIS A 1 176 ? 7.752 48.128 22.002 1.00 12.57 176 HIS A CA 1
ATOM 1261 C C . HIS A 1 176 ? 8.544 49.294 22.545 1.00 11.81 176 HIS A C 1
ATOM 1262 O O . HIS A 1 176 ? 8.281 49.772 23.641 1.00 12.02 176 HIS A O 1
ATOM 1269 N N . TYR A 1 177 ? 9.540 49.714 21.786 1.00 11.48 177 TYR A N 1
ATOM 1270 C CA . TYR A 1 177 ? 10.327 50.873 22.147 1.00 11.49 177 TYR A CA 1
ATOM 1271 C C . TYR A 1 177 ? 9.672 52.094 21.538 1.00 11.35 177 TYR A C 1
ATOM 1272 O O . TYR A 1 177 ? 9.577 52.210 20.316 1.00 11.77 177 TYR A O 1
ATOM 1281 N N . ILE A 1 178 ? 9.210 52.993 22.404 1.00 10.74 178 ILE A N 1
ATOM 1282 C CA . ILE A 1 178 ? 8.455 54.182 21.990 1.00 10.72 178 ILE A CA 1
ATOM 1283 C C . ILE A 1 178 ? 9.242 55.426 22.335 1.00 11.05 178 ILE A C 1
ATOM 1284 O O . ILE A 1 178 ? 9.726 55.570 23.461 1.00 11.16 178 ILE A O 1
ATOM 1289 N N . ASP A 1 179 ? 9.379 56.319 21.359 1.00 10.78 179 ASP A N 1
ATOM 1290 C CA . ASP A 1 179 ? 10.128 57.541 21.555 1.00 11.29 179 ASP A CA 1
ATOM 1291 C C . ASP A 1 179 ? 9.163 58.676 21.795 1.00 10.56 179 ASP A C 1
ATOM 1292 O O . ASP A 1 179 ? 8.112 58.746 21.164 1.00 10.75 179 ASP A O 1
ATOM 1297 N N . ALA A 1 180 ? 9.518 59.551 22.725 1.00 10.11 180 ALA A N 1
ATOM 1298 C CA . ALA A 1 180 ? 8.697 60.695 23.045 1.00 9.17 180 ALA A CA 1
ATOM 1299 C C . ALA A 1 180 ? 9.540 61.961 23.022 1.00 9.59 180 ALA A C 1
ATOM 1300 O O . ALA A 1 180 ? 10.748 61.929 23.289 1.00 10.11 180 ALA A O 1
ATOM 1302 N N . THR A 1 181 ? 8.892 63.065 22.672 1.00 9.62 181 THR A N 1
ATOM 1303 C CA . THR A 1 181 ? 9.514 64.373 22.683 1.00 10.28 181 THR A CA 1
ATOM 1304 C C . THR A 1 181 ? 8.798 65.238 23.721 1.00 10.83 181 THR A C 1
ATOM 1305 O O . THR A 1 181 ? 7.577 65.389 23.680 1.00 10.21 181 THR A O 1
ATOM 1309 N N . LEU A 1 182 ? 9.567 65.774 24.663 1.00 10.54 182 LEU A N 1
ATOM 1310 C CA . LEU A 1 182 ? 9.024 66.603 25.732 1.00 10.76 182 LEU A CA 1
ATOM 1311 C C . LEU A 1 182 ? 9.569 68.013 25.575 1.00 11.24 182 LEU A C 1
ATOM 1312 O O . LEU A 1 182 ? 10.772 68.189 25.379 1.00 10.33 182 LEU A O 1
ATOM 1317 N N . TRP A 1 183 ? 8.689 69.009 25.668 1.00 11.64 183 TRP A N 1
ATOM 1318 C CA . TRP A 1 183 ? 9.087 70.397 25.447 1.00 13.12 183 TRP A CA 1
ATOM 1319 C C . TRP A 1 183 ? 9.039 71.228 26.711 1.00 13.59 183 TRP A C 1
ATOM 1320 O O . TRP A 1 183 ? 8.192 71.006 27.582 1.00 14.11 183 TRP A O 1
ATOM 1331 N N . ARG A 1 184 ? 9.960 72.188 26.801 1.00 13.95 184 ARG A N 1
ATOM 1332 C CA . ARG A 1 184 ? 9.920 73.247 27.812 1.00 14.55 184 ARG A CA 1
ATOM 1333 C C . ARG A 1 184 ? 9.830 72.727 29.248 1.00 14.90 184 ARG A C 1
ATOM 1334 O O . ARG A 1 184 ? 10.710 71.978 29.692 1.00 14.12 184 ARG A O 1
ATOM 1342 N N . ASP A 1 185 ? 8.776 73.106 29.972 1.00 15.42 185 ASP A N 1
ATOM 1343 C CA . ASP A 1 185 ? 8.624 72.671 31.367 1.00 17.06 185 ASP A CA 1
ATOM 1344 C C . ASP A 1 185 ? 8.631 71.150 31.524 1.00 16.53 185 ASP A C 1
ATOM 1345 O O . ASP A 1 185 ? 9.220 70.627 32.470 1.00 16.72 185 ASP A O 1
ATOM 1350 N N . LEU A 1 186 ? 7.998 70.445 30.587 1.00 16.43 186 LEU A N 1
ATOM 1351 C CA . LEU A 1 186 ? 7.977 68.978 30.617 1.00 16.52 186 LEU A CA 1
ATOM 1352 C C . LEU A 1 186 ? 9.382 68.404 30.473 1.00 15.85 186 LEU A C 1
ATOM 1353 O O . LEU A 1 186 ? 9.739 67.435 31.158 1.00 15.59 186 LEU A O 1
ATOM 1358 N N . ALA A 1 187 ? 10.172 69.006 29.581 1.00 15.09 187 ALA A N 1
ATOM 1359 C CA . ALA A 1 187 ? 11.562 68.600 29.393 1.00 15.07 187 ALA A CA 1
ATOM 1360 C C . ALA A 1 187 ? 12.399 68.852 30.654 1.00 15.18 187 ALA A C 1
ATOM 1361 O O . ALA A 1 187 ? 13.099 67.958 31.124 1.00 15.07 187 ALA A O 1
ATOM 1363 N N . GLU A 1 188 ? 12.318 70.069 31.195 1.00 15.81 188 GLU A N 1
ATOM 1364 C CA . GLU A 1 188 ? 13.047 70.419 32.423 1.00 16.67 188 GLU A CA 1
ATOM 1365 C C . GLU A 1 188 ? 12.646 69.518 33.606 1.00 17.35 188 GLU A C 1
ATOM 1366 O O . GLU A 1 188 ? 13.509 69.038 34.357 1.00 17.30 188 GLU A O 1
ATOM 1372 N N . ASN A 1 189 ? 11.344 69.268 33.740 1.00 18.27 189 ASN A N 1
ATOM 1373 C CA . ASN A 1 189 ? 10.807 68.436 34.828 1.00 19.13 189 ASN A CA 1
ATOM 1374 C C . ASN A 1 189 ? 11.266 66.977 34.790 1.00 19.19 189 ASN A C 1
ATOM 1375 O O . ASN A 1 189 ? 11.442 66.348 35.841 1.00 19.32 189 ASN A O 1
ATOM 1388 N N . LYS A 1 191 ? 14.071 65.744 33.014 1.00 18.51 191 LYS A N 1
ATOM 1389 C CA . LYS A 1 191 ? 15.450 65.562 32.559 1.00 18.78 191 LYS A CA 1
ATOM 1390 C C . LYS A 1 191 ? 16.314 64.685 33.493 1.00 18.60 191 LYS A C 1
ATOM 1391 O O . LYS A 1 191 ? 17.357 64.188 33.078 1.00 18.94 191 LYS A O 1
ATOM 1397 N N . GLU A 1 192 ? 15.866 64.495 34.735 1.00 18.26 192 GLU A N 1
ATOM 1398 C CA . GLU A 1 192 ? 16.585 63.657 35.698 1.00 18.42 192 GLU A CA 1
ATOM 1399 C C . GLU A 1 1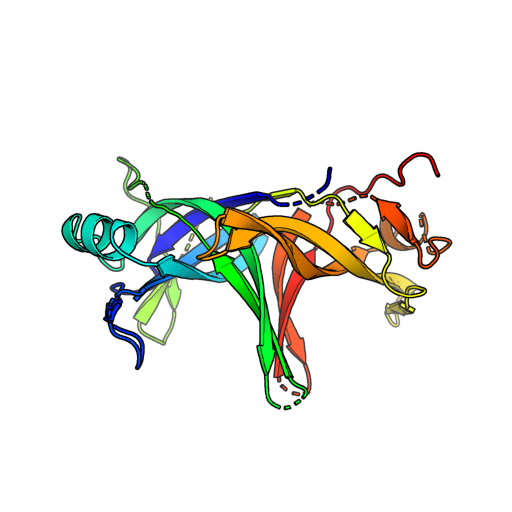92 ? 16.162 62.183 35.669 1.00 17.31 192 GLU A C 1
ATOM 1400 O O . GLU A 1 192 ? 16.646 61.375 36.471 1.00 16.33 192 GLU A O 1
ATOM 1406 N N . LEU A 1 193 ? 15.265 61.830 34.748 1.00 16.44 193 LEU A N 1
ATOM 1407 C CA . LEU A 1 193 ? 14.899 60.427 34.559 1.00 15.79 193 LEU A CA 1
ATOM 1408 C C . LEU A 1 193 ? 16.113 59.605 34.191 1.00 15.61 193 LEU A C 1
ATOM 1409 O O . LEU A 1 193 ? 17.000 60.076 33.479 1.00 15.69 193 LEU A O 1
ATOM 1414 N N . ARG A 1 194 ? 16.138 58.365 34.659 1.00 15.32 194 ARG A N 1
ATOM 1415 C CA . ARG A 1 194 ? 17.239 57.462 34.383 1.00 15.52 194 ARG A CA 1
ATOM 1416 C C . ARG A 1 194 ? 16.714 56.161 33.810 1.00 14.49 194 ARG A C 1
ATOM 1417 O O . ARG A 1 194 ? 15.548 55.821 33.998 1.00 13.47 194 ARG A O 1
ATOM 1425 N N . LYS A 1 195 ? 17.581 55.431 33.108 1.00 13.76 195 LYS A N 1
ATOM 1426 C CA . LYS A 1 195 ? 17.235 54.104 32.612 1.00 13.07 195 LYS A CA 1
ATOM 1427 C C . LYS A 1 195 ? 16.574 53.280 33.713 1.00 12.21 195 LYS A C 1
ATOM 1428 O O . LYS A 1 195 ? 17.056 53.235 34.853 1.00 12.32 195 LYS A O 1
ATOM 1434 N N . GLY A 1 196 ? 15.466 52.642 33.372 1.00 11.45 196 GLY A N 1
ATOM 1435 C CA . GLY A 1 196 ? 14.735 51.823 34.314 1.00 11.14 196 GLY A CA 1
ATOM 1436 C C . GLY A 1 196 ? 13.564 52.511 34.998 1.00 10.71 196 GLY A C 1
ATOM 1437 O O . GLY A 1 196 ? 12.673 51.830 35.501 1.00 11.36 196 GLY A O 1
ATOM 1438 N N . ASP A 1 197 ? 13.568 53.847 35.042 1.00 10.36 197 ASP A N 1
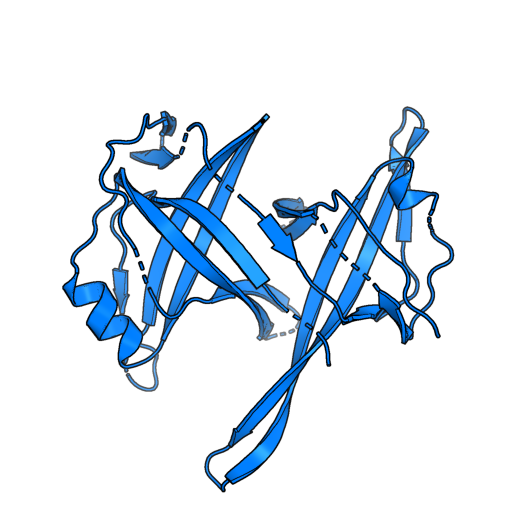ATOM 1439 C CA . ASP A 1 197 ? 12.492 54.584 35.723 1.00 10.95 197 ASP A CA 1
ATOM 1440 C C . ASP A 1 197 ? 11.145 54.380 35.018 1.00 10.87 197 ASP A C 1
ATOM 1441 O O . ASP A 1 197 ? 11.053 54.531 33.796 1.00 10.80 197 ASP A O 1
ATOM 1446 N N . PRO A 1 198 ? 10.102 54.051 35.782 1.00 11.08 198 PRO A N 1
ATOM 1447 C CA . PRO A 1 198 ? 8.750 53.945 35.228 1.00 10.89 198 PRO A CA 1
ATOM 1448 C C . PRO A 1 198 ? 8.148 55.322 35.009 1.00 10.90 198 PRO A C 1
ATOM 1449 O O . PRO A 1 198 ? 8.385 56.253 35.780 1.00 11.30 198 PRO A O 1
ATOM 1453 N N . VAL A 1 199 ? 7.399 55.454 33.932 1.00 10.63 199 VAL A N 1
ATOM 1454 C CA . VAL A 1 199 ? 6.898 56.749 33.519 1.00 11.02 199 VAL A CA 1
ATOM 1455 C C . VAL A 1 199 ? 5.630 56.542 32.709 1.00 11.17 199 VAL A C 1
ATOM 1456 O O . VAL A 1 199 ? 5.481 55.532 32.018 1.00 10.77 199 VAL A O 1
ATOM 1468 N N . ILE A 1 201 ? 3.216 58.593 29.844 1.00 12.42 201 ILE A N 1
ATOM 1469 C CA . ILE A 1 201 ? 3.303 59.701 28.890 1.00 12.85 201 ILE A CA 1
ATOM 1470 C C . ILE A 1 201 ? 1.982 59.809 28.156 1.00 12.58 201 ILE A C 1
ATOM 1471 O O . ILE A 1 201 ? 1.488 58.832 27.591 1.00 12.19 201 ILE A O 1
ATOM 1484 N N . GLY A 1 203 ? 0.068 62.232 25.148 1.00 11.17 203 GLY A N 1
ATOM 1485 C CA . GLY A 1 203 ? 0.343 63.240 24.150 1.00 11.29 203 GLY A CA 1
ATOM 1486 C C . GLY A 1 203 ? -0.308 62.937 22.826 1.00 11.90 203 GLY A C 1
ATOM 1487 O O . GLY A 1 203 ? -1.340 62.252 22.761 1.00 12.08 203 GLY A O 1
ATOM 1488 N N . ARG A 1 204 ? 0.303 63.439 21.766 1.00 11.81 204 ARG A N 1
ATOM 1489 C CA . ARG A 1 204 ? -0.215 63.215 20.428 1.00 12.02 204 ARG A CA 1
ATOM 1490 C C . ARG A 1 204 ? 0.827 62.510 19.586 1.00 11.52 204 ARG A C 1
ATOM 1491 O O . ARG A 1 204 ? 2.038 62.669 19.794 1.00 11.45 204 ARG A O 1
AT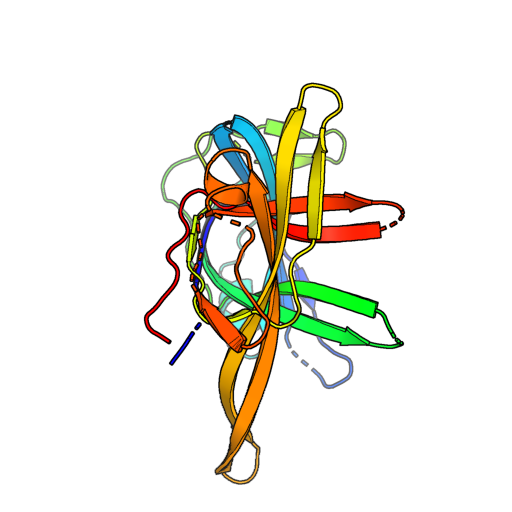OM 1499 N N . LEU A 1 205 ? 0.358 61.684 18.666 1.00 10.75 205 LEU A N 1
ATOM 1500 C CA . LEU A 1 205 ? 1.245 60.939 17.806 1.00 11.24 205 LEU A CA 1
ATOM 1501 C C . LEU A 1 205 ? 1.614 61.790 16.608 1.00 12.13 205 LEU A C 1
ATOM 1502 O O . LEU A 1 205 ? 0.733 62.314 15.902 1.00 12.01 205 LEU A O 1
ATOM 1507 N N . VAL A 1 206 ? 2.913 61.937 16.392 1.00 13.90 206 VAL A N 1
ATOM 1508 C CA . VAL A 1 206 ? 3.422 62.795 15.335 1.00 15.29 206 VAL A CA 1
ATOM 1509 C C . VAL A 1 206 ? 4.447 62.054 14.502 1.00 16.91 206 VAL A C 1
ATOM 1510 O O . VAL A 1 206 ? 4.951 61.002 14.895 1.00 16.11 206 VAL A O 1
ATOM 1514 N N . ASN A 1 207 ? 4.730 62.602 13.331 1.00 19.27 207 ASN A N 1
ATOM 1515 C CA . ASN A 1 207 ? 5.847 62.143 12.541 1.00 22.15 207 ASN A CA 1
ATOM 1516 C C . ASN A 1 207 ? 6.902 63.226 12.500 1.00 24.12 207 ASN A C 1
ATOM 1517 O O . ASN A 1 207 ? 6.601 64.372 12.171 1.00 24.03 207 ASN A O 1
ATOM 1522 N N . GLU A 1 208 ? 8.127 62.872 12.882 1.00 26.91 208 GLU A N 1
ATOM 1523 C CA . GLU A 1 208 ? 9.236 63.828 12.898 1.00 29.87 208 GLU A CA 1
ATOM 1524 C C . GLU A 1 208 ? 10.302 63.422 11.882 1.00 31.33 208 GLU A C 1
ATOM 1525 O O . GLU A 1 208 ? 10.858 62.323 11.956 1.00 31.55 208 GLU A O 1
ATOM 1531 N N . GLY A 1 209 ? 10.568 64.310 10.925 1.00 33.36 209 GLY A N 1
ATOM 1532 C CA . GLY A 1 209 ? 11.530 64.043 9.869 1.00 35.60 209 GLY A CA 1
ATOM 1533 C C . GLY A 1 209 ? 12.957 64.307 10.306 1.00 37.18 209 GLY A C 1
ATOM 1534 O O . GLY A 1 209 ? 13.209 65.217 11.095 1.00 37.29 209 GLY A O 1
ATOM 1535 N N . TRP A 1 210 ? 13.886 63.494 9.801 1.00 38.89 210 TRP A N 1
ATOM 1536 C CA . TRP A 1 210 ? 15.314 63.651 10.092 1.00 40.64 210 TRP A CA 1
ATOM 1537 C C . TRP A 1 210 ? 16.190 63.008 9.012 1.00 41.36 210 TRP A C 1
ATOM 1538 O O . TRP A 1 210 ? 15.681 62.348 8.105 1.00 41.55 210 TRP A O 1
ATOM 1549 N N . THR A 1 211 ? 17.504 63.218 9.111 1.00 42.41 211 THR A N 1
ATOM 1550 C CA . THR A 1 211 ? 18.456 62.701 8.119 1.00 43.18 211 THR A CA 1
ATOM 1551 C C . THR A 1 211 ? 19.591 61.915 8.777 1.00 43.41 211 THR A C 1
ATOM 1552 O O . THR A 1 211 ? 20.231 62.394 9.717 1.00 43.90 211 THR A O 1
ATOM 1556 N N . ARG A 1 218 ? 15.038 60.301 6.610 1.00 31.52 218 ARG A N 1
ATOM 1557 C CA . ARG A 1 218 ? 14.490 59.343 7.567 1.00 31.41 218 ARG A CA 1
ATOM 1558 C C . ARG A 1 218 ? 13.219 59.856 8.237 1.00 30.63 218 ARG A C 1
ATOM 1559 O O . ARG A 1 218 ? 12.996 61.067 8.348 1.00 30.62 218 ARG A O 1
ATOM 1567 N N . ASN A 1 219 ? 12.395 58.921 8.693 1.00 29.63 219 ASN A N 1
ATOM 1568 C CA . ASN A 1 219 ? 11.134 59.248 9.342 1.00 28.55 219 ASN A CA 1
ATOM 1569 C C . ASN A 1 219 ? 11.050 58.617 10.721 1.00 27.09 219 ASN A C 1
ATOM 1570 O O . ASN A 1 219 ? 11.553 57.509 10.938 1.00 27.15 219 ASN A O 1
ATOM 1575 N N . SER A 1 220 ? 10.415 59.320 11.656 1.00 25.29 220 SER A N 1
ATOM 1576 C CA . SER A 1 220 ? 10.190 58.773 12.983 1.00 23.35 220 SER A CA 1
ATOM 1577 C C . SER A 1 220 ? 8.817 59.134 13.530 1.00 21.58 220 SER A C 1
ATOM 1578 O O . SER A 1 220 ? 8.467 60.313 13.651 1.00 21.28 220 SER A O 1
ATOM 1581 N N . THR A 1 221 ? 8.043 58.107 13.848 1.00 18.87 221 THR A N 1
ATOM 1582 C CA . THR A 1 221 ? 6.796 58.285 14.570 1.00 17.31 221 THR A CA 1
ATOM 1583 C C . THR A 1 221 ? 7.110 58.388 16.060 1.00 16.43 221 THR A C 1
ATOM 1584 O O . THR A 1 221 ? 7.745 57.492 16.635 1.00 15.66 221 THR A O 1
ATOM 1588 N N . ARG A 1 222 ? 6.665 59.485 16.676 1.00 15.15 222 ARG A N 1
ATOM 1589 C CA . ARG A 1 222 ? 6.986 59.800 18.068 1.00 14.41 222 ARG A CA 1
ATOM 1590 C C . ARG A 1 222 ? 5.751 60.285 18.797 1.00 12.89 222 ARG A C 1
ATOM 1591 O O . ARG A 1 222 ? 4.773 60.718 18.174 1.00 12.28 222 ARG A O 1
ATOM 1599 N N . VAL A 1 223 ? 5.817 60.257 20.120 1.00 11.41 223 VAL A N 1
ATOM 1600 C CA . VAL A 1 223 ? 4.792 60.871 20.943 1.00 11.42 223 VAL A CA 1
ATOM 1601 C C . VAL A 1 223 ? 5.252 62.258 21.383 1.00 11.37 223 VAL A C 1
ATOM 1602 O O . VAL A 1 223 ? 6.250 62.391 22.100 1.00 11.36 223 VAL A O 1
ATOM 1606 N N . GLU A 1 224 ? 4.536 63.284 20.938 1.00 10.67 224 GLU A N 1
ATOM 1607 C CA . GLU A 1 224 ? 4.770 64.626 21.442 1.00 10.84 224 GLU A CA 1
ATOM 1608 C C . GLU A 1 224 ? 3.964 64.775 22.723 1.00 10.47 224 GLU A C 1
ATOM 1609 O O . GLU A 1 224 ? 2.737 64.869 22.680 1.00 10.10 224 GLU A O 1
ATOM 1615 N N . ALA A 1 225 ? 4.660 64.814 23.860 1.00 10.03 225 ALA A N 1
ATOM 1616 C CA . ALA A 1 225 ? 4.015 64.746 25.168 1.00 10.04 225 ALA A CA 1
ATOM 1617 C C . ALA A 1 225 ? 3.251 66.016 25.508 1.00 10.16 225 ALA A C 1
ATOM 1618 O O . ALA A 1 225 ? 3.712 67.126 25.217 1.00 9.49 225 ALA A O 1
ATOM 1620 N N . THR A 1 226 ? 2.078 65.838 26.122 1.00 10.12 226 THR A N 1
ATOM 1621 C CA . THR A 1 226 ? 1.303 66.952 26.695 1.00 11.24 226 THR A CA 1
ATOM 1622 C C . THR A 1 226 ? 1.284 66.851 28.218 1.00 11.08 226 THR A C 1
ATOM 1623 O O . THR A 1 226 ? 1.108 67.860 28.915 1.00 11.05 226 THR A O 1
ATOM 1627 N N . ARG A 1 227 ? 1.476 65.631 28.729 1.00 10.76 227 ARG A N 1
ATOM 1628 C CA . ARG A 1 227 ? 1.559 65.386 30.168 1.00 11.03 227 ARG A CA 1
ATOM 1629 C C . ARG A 1 227 ? 2.422 64.158 30.457 1.00 11.21 227 ARG A C 1
ATOM 1630 O O . ARG A 1 227 ? 2.312 63.144 29.789 1.00 12.27 227 ARG A O 1
ATOM 1638 N N . VAL A 1 228 ? 3.284 64.258 31.460 1.00 11.05 228 VAL A N 1
ATOM 1639 C CA . VAL A 1 228 ? 4.165 63.153 31.812 1.00 11.96 228 VAL A CA 1
ATOM 1640 C C . VAL A 1 228 ? 4.159 63.006 33.315 1.00 12.05 228 VAL A C 1
ATOM 1641 O O . VAL A 1 228 ? 4.167 64.004 34.037 1.00 12.29 228 VAL A O 1
ATOM 1645 N N . GLU A 1 229 ? 4.100 61.761 33.781 1.00 12.51 229 GLU A N 1
ATOM 1646 C CA . GLU A 1 229 ? 4.171 61.459 35.213 1.00 12.99 229 GLU A CA 1
ATOM 1647 C C . GLU A 1 229 ? 5.255 60.419 35.457 1.00 13.00 229 GLU A C 1
ATOM 1648 O O . GLU A 1 229 ? 5.175 59.291 34.936 1.00 13.03 229 GLU A O 1
ATOM 1654 N N . ALA A 1 230 ? 6.259 60.787 36.248 1.00 12.91 230 ALA A N 1
ATOM 1655 C CA . ALA A 1 230 ? 7.199 59.808 36.778 1.00 12.85 230 ALA A CA 1
ATOM 1656 C C . ALA A 1 230 ? 6.426 58.957 37.769 1.00 12.83 230 ALA A C 1
ATOM 1657 O O . ALA A 1 230 ? 5.611 59.468 38.526 1.00 14.00 230 ALA A O 1
ATOM 1659 N N . LEU A 1 231 ? 6.653 57.656 37.746 1.00 12.72 231 LEU A N 1
ATOM 1660 C CA . LEU A 1 231 ? 5.950 56.770 38.661 1.00 12.68 231 LEU A CA 1
ATOM 1661 C C . LEU A 1 231 ? 6.883 56.349 39.785 1.00 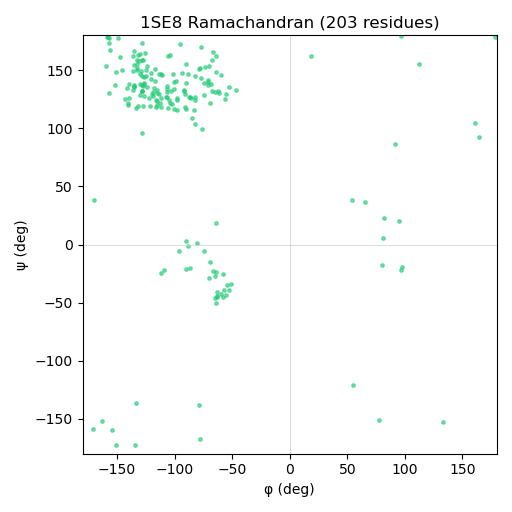13.36 231 LEU A C 1
ATOM 1662 O O . LEU A 1 231 ? 8.100 56.499 39.668 1.00 12.56 231 LEU A O 1
ATOM 1667 N N . ALA A 1 232 ? 6.307 55.831 40.870 1.00 13.97 232 ALA A N 1
ATOM 1668 C CA . ALA A 1 232 ? 7.080 55.453 42.047 1.00 15.99 232 ALA A CA 1
ATOM 1669 C C . ALA A 1 232 ? 8.080 54.359 41.686 1.00 17.31 232 ALA A C 1
ATOM 1670 O O . ALA A 1 232 ? 7.727 53.375 41.027 1.00 17.25 232 ALA A O 1
ATOM 1672 N N . ARG A 1 233 ? 9.334 54.564 42.086 1.00 19.03 233 ARG A N 1
ATOM 1673 C CA . ARG A 1 233 ? 10.429 53.649 41.752 1.00 20.82 233 ARG A CA 1
ATOM 1674 C C . ARG A 1 233 ? 10.542 52.518 42.774 1.00 20.97 233 ARG A C 1
ATOM 1675 O O . ARG A 1 233 ? 10.272 52.713 43.961 1.00 21.73 233 ARG A O 1
#

B-factor: mean 21.42, std 9.7, range [7.86, 67.52]

Nearest PDB structures (foldseek):
  1se8-assembly1_A-2  TM=1.005E+00  e=1.909E-34  Deinococcus radiodurans
  3udg-assembly2_B  TM=9.506E-01  e=5.302E-29  Deinococcus radiodurans R1 = ATCC 13939 = DSM 20539
  2fxq-assembly1_A-2  TM=7.969E-01  e=2.613E-15  Thermus aquaticus
  5odp-assembly1_A  TM=8.522E-01  e=2.729E-07  Salinibacter ruber DSM 13855
  3vdy-assembly1_B-2  TM=8.336E-01  e=2.631E-06  Bacillus subtilis

CATH classification: 2.40.50.140 (+1 more: 2.40.50.140)